Protein AF-A0A2H0RJR7-F1 (afdb_monomer_lite)

Organism: NCBI:txid1975042

Foldseek 3Di:
DAPVVLLVVLLVLLVVLVVLCVVCVQQRLQCQPVVQEEEEEEAPPDDVVLVVLLVVLLQVLQVVLCVLQVGDHHDYHYPYHPPVLVVLQVVQADPVQAGEVVSNLVSVLPDLLCGVVSVHHRHAYEYEYQHHHVVPPPDQKDEDLSNNYIYGHNHDCNSVDSQSSSLNSLLRSLCNLRQVAALPVCCDHHPFHRDCCASSHSNSNHNHHGPSSSSSSSSSSNSNVVVVVVVVVVD

Sequence (235 aa):
MDKKSWLEAARWNAEMFYLGSEKNPRMSPANWWINGEIRVFWTRNVPEKTVDVVVSACEERAREFGRLCGFPAFRFRRFGSHPSALEQVAACMTIRGEVDEQKFFPLVGAESWRRPEAGGYRHGDIYITEYPIKGGHTSWGVTSVNEGIMLLGLYGDRPQSPYFLDCVAMHEMGHMLGIPLHCDQYRDVAGYRYDPHCGMHWACPGTEVCPKCLDFVSEWWRTWLDMRKGSRERT

Secondary structure (DSSP, 8-state):
-BHHHHHHHHHHHHHHHHHHHHH-TTT-STTTTTTTEEEEEE-TTS-HHHHHHHHHHHHHHHHHHHHHH-PPPPEEEEEES-HHHHHHHHHTB-TTS-B-HHHHHHHHHT-GGG-GGGT----EEEEEESSPBTT-SS-SEEEETTTTEEEEE--TTGGG-HHHHHHHHHHHHHHHTT--S-GGGGTT-BTS---TT-TTSTT---SPPPHHHHHHHHHHHHHHHHHHHHHHTT-

pLDDT: mean 88.63, std 11.09, range [40.5, 98.19]

Radius of gyration: 17.5 Å; chains: 1; bounding box: 54×32×48 Å

Structure (mmCIF, N/CA/C/O backbone):
data_AF-A0A2H0RJR7-F1
#
_entry.id   AF-A0A2H0RJR7-F1
#
loop_
_atom_site.group_PDB
_atom_site.id
_atom_site.type_symbol
_atom_site.label_atom_id
_atom_site.label_alt_id
_atom_site.label_comp_id
_atom_site.label_asym_id
_atom_site.label_entity_id
_atom_site.label_seq_id
_atom_site.pdbx_PDB_ins_code
_atom_site.Cartn_x
_atom_site.Cartn_y
_atom_site.Cartn_z
_atom_site.occupancy
_atom_site.B_iso_or_equiv
_atom_site.auth_seq_id
_atom_site.auth_comp_id
_atom_site.auth_asym_id
_atom_site.auth_atom_id
_atom_site.pdbx_PDB_model_num
ATOM 1 N N . MET A 1 1 ? 6.720 8.578 -24.219 1.00 88.25 1 MET A N 1
ATOM 2 C CA . MET A 1 1 ? 7.870 8.087 -23.422 1.00 88.25 1 MET A CA 1
ATOM 3 C C . MET A 1 1 ? 8.246 6.718 -23.963 1.00 88.25 1 MET A C 1
ATOM 5 O O . MET A 1 1 ? 7.332 5.993 -24.330 1.00 88.25 1 MET A O 1
ATOM 9 N N . ASP A 1 2 ? 9.525 6.363 -24.068 1.00 94.25 2 ASP A N 1
ATOM 10 C CA . ASP A 1 2 ? 9.917 5.009 -24.486 1.00 94.25 2 ASP A CA 1
ATOM 11 C C . ASP A 1 2 ? 10.132 4.062 -23.287 1.00 94.25 2 ASP A C 1
ATOM 13 O O . ASP A 1 2 ? 10.169 4.496 -22.131 1.00 94.25 2 ASP A O 1
ATOM 17 N N . LYS A 1 3 ? 10.247 2.752 -23.553 1.00 94.50 3 LYS A N 1
ATOM 18 C CA . LYS A 1 3 ? 10.495 1.732 -22.520 1.00 94.50 3 LYS A CA 1
ATOM 19 C C . LYS A 1 3 ? 11.780 1.993 -21.725 1.00 94.50 3 LYS A C 1
ATOM 21 O O . LYS A 1 3 ? 11.805 1.703 -20.532 1.00 94.50 3 LYS A O 1
ATOM 26 N N . LYS A 1 4 ? 12.834 2.532 -22.345 1.00 95.88 4 LYS A N 1
ATOM 27 C CA . LYS A 1 4 ? 14.106 2.798 -21.661 1.00 95.88 4 LYS A CA 1
ATOM 28 C C . LYS A 1 4 ? 13.927 3.908 -20.626 1.00 95.88 4 LYS A C 1
ATOM 30 O O . LYS A 1 4 ? 14.240 3.678 -19.463 1.00 95.88 4 LYS A O 1
ATOM 35 N N . SER A 1 5 ? 13.342 5.040 -21.012 1.00 94.69 5 SER A N 1
ATOM 36 C CA . SER A 1 5 ? 13.041 6.151 -20.103 1.00 94.69 5 SER A CA 1
ATOM 37 C C . SER A 1 5 ? 12.078 5.747 -18.985 1.00 94.69 5 SER A C 1
ATOM 39 O O . SER A 1 5 ? 12.222 6.211 -17.858 1.00 94.69 5 SER A O 1
ATOM 41 N N . TRP A 1 6 ? 11.116 4.859 -19.262 1.00 94.69 6 TRP A N 1
ATOM 42 C CA . TRP A 1 6 ? 10.216 4.320 -18.234 1.00 94.69 6 TRP A CA 1
ATOM 43 C C . TRP A 1 6 ? 10.973 3.538 -17.153 1.00 94.69 6 TRP A C 1
ATOM 45 O O . TRP A 1 6 ? 10.747 3.739 -15.962 1.00 94.69 6 TRP A O 1
ATOM 55 N N . LEU A 1 7 ? 11.908 2.677 -17.562 1.00 95.69 7 LEU A N 1
ATOM 56 C CA . LEU A 1 7 ? 12.743 1.919 -16.630 1.00 95.69 7 LEU A CA 1
ATOM 57 C C . LEU A 1 7 ? 13.774 2.807 -15.924 1.00 95.69 7 LEU A C 1
ATOM 59 O O . LEU A 1 7 ? 14.033 2.609 -14.745 1.00 95.69 7 LEU A O 1
ATOM 63 N N . GLU A 1 8 ? 14.339 3.809 -16.599 1.00 95.44 8 GLU A N 1
ATOM 64 C CA . GLU A 1 8 ? 15.209 4.812 -15.965 1.00 95.44 8 GLU A CA 1
ATOM 65 C C . GLU A 1 8 ? 14.469 5.605 -14.882 1.00 95.44 8 GLU A C 1
ATOM 67 O O . GLU A 1 8 ? 15.029 5.834 -13.813 1.00 95.44 8 GLU A O 1
ATOM 72 N N . ALA A 1 9 ? 13.196 5.950 -15.099 1.00 93.06 9 ALA A N 1
ATOM 73 C CA . ALA A 1 9 ? 12.368 6.576 -14.072 1.00 93.06 9 ALA A CA 1
ATOM 74 C C . ALA A 1 9 ? 12.159 5.655 -12.856 1.00 93.06 9 ALA A C 1
ATOM 76 O O . ALA A 1 9 ? 12.203 6.132 -11.721 1.00 93.06 9 ALA A O 1
ATOM 77 N N . ALA A 1 10 ? 11.987 4.344 -13.072 1.00 93.62 10 ALA A N 1
ATOM 78 C CA . ALA A 1 10 ? 11.903 3.362 -11.988 1.00 93.62 10 ALA A CA 1
ATOM 79 C C . ALA A 1 10 ? 13.202 3.300 -11.167 1.00 93.62 10 ALA A C 1
ATOM 81 O O . ALA A 1 10 ? 13.149 3.367 -9.937 1.00 93.62 10 ALA A O 1
ATOM 82 N N . ARG A 1 11 ? 14.364 3.245 -11.838 1.00 94.38 11 ARG A N 1
ATOM 83 C CA . ARG A 1 11 ? 15.685 3.264 -11.183 1.00 94.38 11 ARG A CA 1
ATOM 84 C C . ARG A 1 11 ? 15.897 4.542 -10.386 1.00 94.38 11 ARG A C 1
ATOM 86 O O . ARG A 1 11 ? 16.202 4.476 -9.201 1.00 94.38 11 ARG A O 1
ATOM 93 N N . TRP A 1 12 ? 15.666 5.696 -11.012 1.00 91.38 12 TRP A N 1
ATOM 94 C CA . TRP A 1 12 ? 15.816 6.995 -10.362 1.00 91.38 12 TRP A CA 1
ATOM 95 C C . TRP A 1 12 ? 14.914 7.109 -9.131 1.00 91.38 12 TRP A C 1
ATOM 97 O O . TRP A 1 12 ? 15.343 7.589 -8.083 1.00 91.38 12 TRP A O 1
ATOM 107 N N . ASN A 1 13 ? 13.673 6.620 -9.220 1.00 88.56 13 ASN A N 1
ATOM 108 C CA . ASN A 1 13 ? 12.778 6.587 -8.073 1.00 88.56 13 ASN A CA 1
ATOM 109 C C . ASN A 1 13 ? 13.355 5.713 -6.945 1.00 88.56 13 ASN A C 1
ATOM 111 O O . ASN A 1 13 ? 13.459 6.188 -5.818 1.00 88.56 13 ASN A O 1
ATOM 115 N N . ALA A 1 14 ? 13.820 4.496 -7.238 1.00 88.00 14 ALA A N 1
ATOM 116 C CA . ALA A 1 14 ? 14.457 3.630 -6.243 1.00 88.00 14 ALA A CA 1
ATOM 117 C C . ALA A 1 14 ? 15.705 4.269 -5.604 1.00 88.00 14 ALA A C 1
ATOM 119 O O . ALA A 1 14 ? 15.880 4.201 -4.386 1.00 88.00 14 ALA A O 1
ATOM 120 N N . GLU A 1 15 ? 16.549 4.929 -6.400 1.00 87.88 15 GLU A N 1
ATOM 121 C CA . GLU A 1 15 ? 17.736 5.662 -5.942 1.00 87.88 15 GLU A CA 1
ATOM 122 C C . GLU A 1 15 ? 17.378 6.810 -5.002 1.00 87.88 15 GLU A C 1
ATOM 124 O O . GLU A 1 15 ? 17.999 6.957 -3.951 1.00 87.88 15 GLU A O 1
ATOM 129 N N . MET A 1 16 ? 16.359 7.611 -5.327 1.00 82.88 16 MET A N 1
ATOM 130 C CA . MET A 1 16 ? 15.920 8.701 -4.452 1.00 82.88 16 MET A CA 1
ATOM 131 C C . MET A 1 16 ? 15.385 8.174 -3.119 1.00 82.88 16 MET A C 1
ATOM 133 O O . MET A 1 16 ? 15.697 8.740 -2.069 1.00 82.88 16 MET A O 1
ATOM 137 N N . PHE A 1 17 ? 14.651 7.058 -3.143 1.00 78.94 17 PHE A N 1
ATOM 138 C CA . PHE A 1 17 ? 14.208 6.370 -1.928 1.00 78.94 17 PHE A CA 1
ATOM 139 C C . PHE A 1 17 ? 15.396 5.862 -1.098 1.00 78.94 17 PHE A C 1
ATOM 141 O O . PHE A 1 17 ? 15.446 6.079 0.113 1.00 78.94 17 PHE A O 1
ATOM 148 N N . TYR A 1 18 ? 16.387 5.238 -1.738 1.00 77.19 18 TYR A N 1
ATOM 149 C CA . TYR A 1 18 ? 17.577 4.717 -1.065 1.00 77.19 18 TYR A CA 1
ATOM 150 C C . TYR A 1 18 ? 18.480 5.828 -0.506 1.00 77.19 18 TYR A C 1
ATOM 152 O O . TYR A 1 18 ? 18.888 5.768 0.651 1.00 77.19 18 TYR A O 1
ATOM 160 N N . LEU A 1 19 ? 18.756 6.889 -1.262 1.00 73.12 19 LEU A N 1
ATOM 161 C CA . LEU A 1 19 ? 19.587 8.007 -0.800 1.00 73.12 19 LEU A CA 1
ATOM 162 C C . LEU A 1 19 ? 18.898 8.830 0.292 1.00 73.12 19 LEU A C 1
ATOM 164 O O . LEU A 1 19 ? 19.558 9.283 1.232 1.00 73.12 19 LEU A O 1
ATOM 168 N N . GLY A 1 20 ? 17.573 8.994 0.198 1.00 66.62 20 GLY A N 1
ATOM 169 C CA . GLY A 1 20 ? 16.764 9.503 1.303 1.00 66.62 20 GLY A CA 1
ATOM 170 C C . GLY A 1 20 ? 16.940 8.648 2.559 1.00 66.62 20 GLY A C 1
ATOM 171 O O . GLY A 1 20 ? 16.985 9.186 3.666 1.00 66.62 20 GLY A O 1
ATOM 172 N N . SER A 1 21 ? 17.142 7.336 2.377 1.00 62.94 21 SER A N 1
ATOM 173 C CA . SER A 1 21 ? 17.359 6.410 3.480 1.00 62.94 21 SER A CA 1
ATOM 174 C C . SER A 1 21 ? 18.713 6.492 4.170 1.00 62.94 21 SER A C 1
ATOM 176 O O . SER A 1 21 ? 18.776 6.403 5.397 1.00 62.94 21 SER A O 1
ATOM 178 N N . GLU A 1 22 ? 19.783 6.721 3.410 1.00 60.94 22 GLU A N 1
ATOM 179 C CA . GLU A 1 22 ? 21.140 6.809 3.956 1.00 60.94 22 GLU A CA 1
ATOM 180 C C . GLU A 1 22 ? 21.416 8.151 4.639 1.00 60.94 22 GLU A C 1
ATOM 182 O O . GLU A 1 22 ? 22.046 8.191 5.695 1.00 60.94 22 GLU A O 1
ATOM 187 N N . LYS A 1 23 ? 20.929 9.264 4.071 1.00 56.91 23 LYS A N 1
ATOM 188 C CA . LYS A 1 23 ? 21.200 10.609 4.611 1.00 56.91 23 LYS A CA 1
ATOM 189 C C . LYS A 1 23 ? 20.502 10.874 5.942 1.00 56.91 23 LYS A C 1
ATOM 191 O O . LYS A 1 23 ? 20.938 11.741 6.698 1.00 56.91 23 LYS A O 1
ATOM 196 N N . ASN A 1 24 ? 19.426 10.148 6.238 1.00 51.81 24 ASN A N 1
ATOM 197 C CA . ASN A 1 24 ? 18.768 10.213 7.532 1.00 51.81 24 ASN A CA 1
ATOM 198 C C . ASN A 1 24 ? 18.128 8.864 7.893 1.00 51.81 24 ASN A C 1
ATOM 200 O O . ASN A 1 24 ? 16.924 8.697 7.719 1.00 51.81 24 ASN A O 1
ATOM 204 N N . PRO A 1 25 ? 18.881 7.914 8.472 1.00 51.34 25 PRO A N 1
ATOM 205 C CA . PRO A 1 25 ? 18.343 6.607 8.855 1.00 51.34 25 PRO A CA 1
ATOM 206 C C . PRO A 1 25 ? 17.177 6.703 9.855 1.00 51.34 25 PRO A C 1
ATOM 208 O O . PRO A 1 25 ? 16.351 5.796 9.931 1.00 51.34 25 PRO A O 1
ATOM 211 N N . ARG A 1 26 ? 17.099 7.816 10.608 1.00 43.00 26 ARG A N 1
ATOM 212 C CA . ARG A 1 26 ? 16.059 8.104 11.609 1.00 43.00 26 ARG A CA 1
ATOM 213 C C . ARG A 1 26 ? 14.753 8.607 10.982 1.00 43.00 26 ARG A C 1
ATOM 215 O O . ARG A 1 26 ? 13.676 8.271 11.472 1.00 43.00 26 ARG A O 1
ATOM 222 N N . MET A 1 27 ? 14.830 9.357 9.880 1.00 40.50 27 MET A N 1
ATOM 223 C CA . MET A 1 27 ? 13.671 9.892 9.141 1.00 40.50 27 MET A CA 1
ATOM 224 C C . MET A 1 27 ? 13.446 9.238 7.778 1.00 40.50 27 MET A C 1
ATOM 226 O O . MET A 1 27 ? 12.560 9.663 7.048 1.00 40.50 27 MET A O 1
ATOM 230 N N . SER A 1 28 ? 14.236 8.226 7.428 1.00 48.62 28 SER A N 1
ATOM 231 C CA . SER A 1 2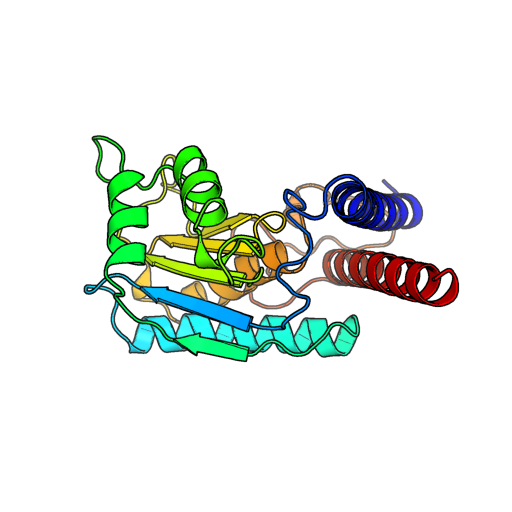8 ? 14.078 7.494 6.185 1.00 48.62 28 SER A CA 1
ATOM 232 C C . SER A 1 28 ? 12.716 6.813 6.154 1.00 48.62 28 SER A C 1
ATOM 234 O O . SER A 1 28 ? 12.485 5.902 6.960 1.00 48.62 28 SER A O 1
ATOM 236 N N . PRO A 1 29 ? 11.852 7.169 5.202 1.00 51.34 29 PRO A N 1
ATOM 237 C CA . PRO A 1 29 ? 10.608 6.449 5.018 1.00 51.34 29 PRO A CA 1
ATOM 238 C C . PRO A 1 29 ? 10.887 4.998 4.536 1.00 51.34 29 PRO A C 1
ATOM 240 O O . PRO A 1 29 ? 10.297 4.016 4.982 1.00 51.34 29 PRO A O 1
ATOM 243 N N . ALA A 1 30 ? 11.936 4.804 3.740 1.00 59.25 30 ALA A N 1
ATOM 244 C CA . ALA A 1 30 ? 12.153 3.626 2.903 1.00 59.25 30 ALA A CA 1
ATOM 245 C C . ALA A 1 30 ? 12.763 2.374 3.585 1.00 59.25 30 ALA A C 1
ATOM 247 O O . ALA A 1 30 ? 13.540 1.669 2.957 1.00 59.25 30 ALA A O 1
ATOM 248 N N . ASN A 1 31 ? 12.488 2.077 4.860 1.00 74.62 31 ASN A N 1
ATOM 249 C CA . ASN A 1 31 ? 13.071 0.890 5.529 1.00 74.62 31 ASN A CA 1
ATOM 250 C C . ASN A 1 31 ? 12.060 -0.005 6.253 1.00 74.62 31 ASN A C 1
ATOM 252 O O . ASN A 1 31 ? 12.447 -0.969 6.919 1.00 74.62 31 ASN A O 1
ATOM 256 N N . TRP A 1 32 ? 10.766 0.277 6.122 1.00 85.00 32 TRP A N 1
ATOM 257 C CA . TRP A 1 32 ? 9.720 -0.496 6.788 1.00 85.00 32 TRP A CA 1
ATOM 258 C C . TRP A 1 32 ? 9.680 -1.969 6.359 1.00 85.00 32 TRP A C 1
ATOM 260 O O . TRP A 1 32 ? 9.312 -2.837 7.149 1.00 85.00 32 TRP A O 1
ATOM 270 N N . TRP A 1 33 ? 10.148 -2.282 5.151 1.00 83.81 33 TRP A N 1
ATOM 271 C CA . TRP A 1 33 ? 10.200 -3.649 4.640 1.00 83.81 33 TRP A CA 1
ATOM 272 C C . TRP A 1 33 ? 11.369 -4.492 5.157 1.00 83.81 33 TRP A C 1
ATOM 274 O O . TRP A 1 33 ? 11.357 -5.707 4.980 1.00 83.81 33 TRP A O 1
ATOM 284 N N . ILE A 1 34 ? 12.382 -3.901 5.808 1.00 81.50 34 ILE A N 1
ATOM 285 C CA . ILE A 1 34 ? 13.597 -4.630 6.223 1.00 81.50 34 ILE A CA 1
ATOM 286 C C . ILE A 1 34 ? 13.278 -5.795 7.163 1.00 81.50 34 ILE A C 1
ATOM 288 O O . ILE A 1 34 ? 13.873 -6.864 7.034 1.00 81.50 34 ILE A O 1
ATOM 292 N N . ASN A 1 35 ? 12.349 -5.587 8.094 1.00 83.50 35 ASN A N 1
ATOM 293 C CA . ASN A 1 35 ? 11.964 -6.593 9.085 1.00 83.50 3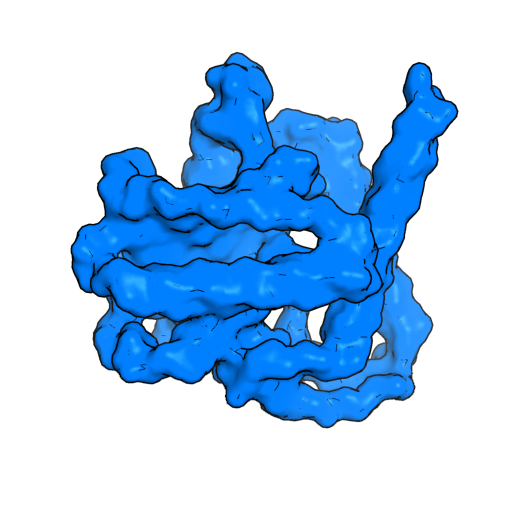5 ASN A CA 1
ATOM 294 C C . ASN A 1 35 ? 10.839 -7.514 8.590 1.00 83.50 35 ASN A C 1
ATOM 296 O O . ASN A 1 35 ? 10.469 -8.468 9.284 1.00 83.50 35 ASN A O 1
ATOM 300 N N . GLY A 1 36 ? 10.290 -7.215 7.406 1.00 88.69 36 GLY A N 1
ATOM 301 C CA . GLY A 1 36 ? 9.206 -7.964 6.789 1.00 88.69 36 GLY A CA 1
ATOM 302 C C . GLY A 1 36 ? 7.961 -8.069 7.669 1.00 88.69 36 GLY A C 1
ATOM 303 O O . GLY A 1 36 ? 7.258 -9.060 7.562 1.00 88.69 36 GLY A O 1
ATOM 304 N N . GLU A 1 37 ? 7.698 -7.133 8.584 1.00 94.62 37 GLU A N 1
ATOM 305 C CA . GLU A 1 37 ? 6.454 -7.118 9.369 1.00 94.62 37 GLU A CA 1
ATOM 306 C C . GLU A 1 37 ? 5.469 -6.139 8.729 1.00 94.62 37 GLU A C 1
ATOM 308 O O . GLU A 1 37 ? 5.837 -4.998 8.446 1.00 94.62 37 GLU A O 1
ATOM 313 N N . ILE A 1 38 ? 4.230 -6.590 8.523 1.00 96.19 38 ILE A N 1
ATOM 314 C CA . ILE A 1 38 ? 3.090 -5.742 8.173 1.00 96.19 38 ILE A CA 1
ATOM 315 C C . ILE A 1 38 ? 2.014 -5.946 9.234 1.00 96.19 38 ILE A C 1
ATOM 317 O O . ILE A 1 38 ? 1.579 -7.072 9.475 1.00 96.19 38 ILE A O 1
ATOM 321 N N . ARG A 1 39 ? 1.582 -4.877 9.893 1.00 96.81 39 ARG A N 1
ATOM 322 C CA . ARG A 1 39 ? 0.540 -4.929 10.921 1.00 96.81 39 ARG A CA 1
ATOM 323 C C . ARG A 1 39 ? -0.793 -4.553 10.308 1.00 96.81 39 ARG A C 1
ATOM 325 O O . ARG A 1 39 ? -0.861 -3.687 9.445 1.00 96.81 39 ARG A O 1
ATOM 332 N N . VAL A 1 40 ? -1.852 -5.210 10.752 1.00 98.12 40 VAL A N 1
ATOM 333 C CA . VAL A 1 40 ? -3.202 -4.996 10.237 1.00 98.12 40 VAL A CA 1
ATOM 334 C C . VAL A 1 40 ? -4.109 -4.581 11.382 1.00 98.12 40 VAL A C 1
ATOM 336 O O . VAL A 1 40 ? -4.337 -5.355 12.318 1.00 98.12 40 VAL A O 1
ATOM 339 N N . PHE A 1 41 ? -4.637 -3.370 11.277 1.00 97.75 41 PHE A N 1
ATOM 340 C CA . PHE A 1 41 ? -5.575 -2.762 12.208 1.00 97.75 41 PHE A CA 1
ATOM 341 C C . PHE A 1 41 ? -6.917 -2.557 11.519 1.00 97.75 41 PHE A C 1
ATOM 343 O O . PHE A 1 41 ? -6.973 -2.232 10.332 1.00 97.75 41 PHE A O 1
ATOM 350 N N . TRP A 1 42 ? -8.008 -2.709 12.265 1.00 96.75 42 TRP A N 1
ATOM 351 C CA . TRP A 1 42 ? -9.328 -2.363 11.752 1.00 96.75 42 TRP A CA 1
ATOM 352 C C . TRP A 1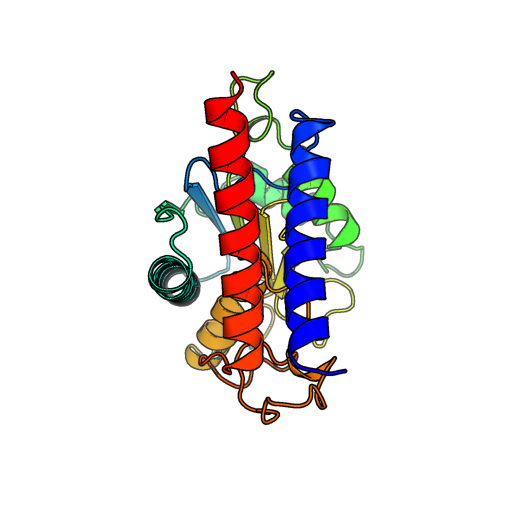 42 ? -10.244 -1.810 12.832 1.00 96.75 42 TRP A C 1
ATOM 354 O O . TRP A 1 42 ? -10.123 -2.135 14.014 1.00 96.75 42 TRP A O 1
ATOM 364 N N . THR A 1 43 ? -11.169 -0.950 12.430 1.00 95.12 43 THR A N 1
ATOM 365 C CA . THR A 1 43 ? -12.180 -0.414 13.337 1.00 95.12 43 THR A CA 1
ATOM 366 C C . THR A 1 43 ? -13.214 -1.476 13.704 1.00 95.12 43 THR A C 1
ATOM 368 O O . THR A 1 43 ? -13.454 -2.433 12.971 1.00 95.12 43 THR A O 1
ATOM 371 N N . ARG A 1 44 ? -13.845 -1.326 14.875 1.00 91.25 44 ARG A N 1
ATOM 372 C CA . ARG A 1 44 ? -14.709 -2.367 15.469 1.00 91.25 44 ARG A CA 1
ATOM 373 C C . ARG A 1 44 ? -15.893 -2.779 14.593 1.00 91.25 44 ARG A C 1
ATOM 375 O O . ARG A 1 44 ? -16.384 -3.892 14.738 1.00 91.25 44 ARG A O 1
ATOM 382 N N . ASN A 1 45 ? -16.355 -1.885 13.723 1.00 91.81 45 ASN A N 1
ATOM 383 C CA . ASN A 1 45 ? -17.519 -2.119 12.875 1.00 91.81 45 ASN A CA 1
ATOM 384 C C . ASN A 1 45 ? -17.177 -2.841 11.564 1.00 91.81 45 ASN A C 1
ATOM 386 O O . ASN A 1 45 ? -18.089 -3.250 10.849 1.00 91.81 45 ASN A O 1
ATOM 390 N N . VAL A 1 46 ? -15.891 -3.022 11.243 1.00 92.94 46 VAL A N 1
ATOM 391 C CA . VAL A 1 46 ? -15.464 -3.797 10.073 1.00 92.94 46 VAL A CA 1
ATOM 392 C C . VAL A 1 46 ? -15.540 -5.292 10.412 1.00 92.94 46 VAL A C 1
ATOM 394 O O . VAL A 1 46 ? -14.838 -5.744 11.321 1.00 92.94 46 VAL A O 1
ATOM 397 N N . PRO A 1 47 ? -16.360 -6.091 9.700 1.00 92.56 47 PRO A N 1
ATOM 398 C CA . PRO A 1 47 ? -16.466 -7.524 9.954 1.00 92.56 47 PRO A CA 1
ATOM 399 C C . PRO A 1 47 ? -15.146 -8.252 9.689 1.00 92.56 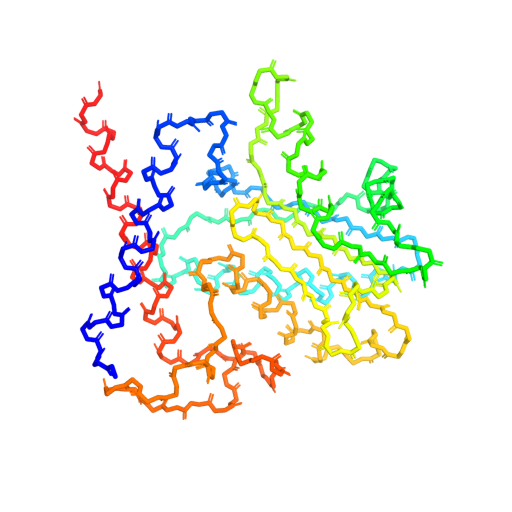47 PRO A C 1
ATOM 401 O O . PRO A 1 47 ? -14.478 -7.990 8.691 1.00 92.56 47 PRO A O 1
ATOM 404 N N . GLU A 1 48 ? -14.813 -9.247 10.510 1.00 93.19 48 GLU A N 1
ATOM 405 C CA . GLU A 1 48 ? -13.564 -10.012 10.361 1.00 93.19 48 GLU A CA 1
ATOM 406 C C . GLU A 1 48 ? -13.444 -10.695 8.989 1.00 93.19 48 GLU A C 1
ATOM 408 O O . GLU A 1 48 ? -12.393 -10.626 8.363 1.00 93.19 48 GLU A O 1
ATOM 413 N N . LYS A 1 49 ? -14.554 -11.202 8.433 1.00 94.44 49 LYS A N 1
ATOM 414 C CA . LYS A 1 49 ? -14.597 -11.743 7.060 1.00 94.44 49 LYS A CA 1
ATOM 415 C C . LYS A 1 49 ? -14.138 -10.746 5.986 1.00 94.44 49 LYS A C 1
ATOM 417 O O . LYS A 1 49 ? -13.615 -11.139 4.952 1.00 94.44 49 LYS A O 1
ATOM 422 N N . THR A 1 50 ? -14.377 -9.452 6.196 1.00 94.44 50 THR A N 1
ATOM 423 C CA . THR A 1 50 ? -13.963 -8.389 5.273 1.00 94.44 50 THR A CA 1
ATOM 424 C C . THR A 1 50 ? -12.463 -8.155 5.403 1.00 94.44 50 THR A C 1
ATOM 426 O O . THR A 1 50 ? -11.774 -8.006 4.397 1.00 94.44 50 THR A O 1
ATOM 429 N N . VAL A 1 51 ? -11.949 -8.199 6.635 1.00 95.56 51 VAL A N 1
ATOM 430 C CA . VAL A 1 51 ? -10.510 -8.156 6.919 1.00 95.56 51 VAL A CA 1
ATOM 431 C C . VAL A 1 51 ? -9.801 -9.361 6.297 1.00 95.56 51 VAL A C 1
ATOM 433 O O . VAL A 1 51 ? -8.744 -9.186 5.703 1.00 95.56 51 VAL A O 1
ATOM 436 N N . ASP A 1 52 ? -10.388 -10.559 6.365 1.00 96.81 52 ASP A N 1
ATOM 437 C CA . ASP A 1 52 ? -9.836 -11.770 5.745 1.00 96.81 52 ASP A CA 1
ATOM 438 C C . ASP A 1 52 ? -9.608 -11.606 4.243 1.00 96.81 52 ASP A C 1
ATOM 440 O O . ASP A 1 52 ? -8.529 -11.943 3.755 1.00 96.81 52 ASP A O 1
ATOM 444 N N . VAL A 1 53 ? -10.594 -11.060 3.524 1.00 96.75 53 VAL A N 1
ATOM 445 C CA . VAL A 1 53 ? -10.487 -10.796 2.081 1.00 96.75 53 VAL A CA 1
ATOM 446 C C . VAL A 1 53 ? -9.353 -9.813 1.803 1.00 96.75 53 VAL A C 1
ATOM 448 O O . VAL A 1 53 ? -8.468 -10.116 1.009 1.00 96.75 53 VAL A O 1
ATOM 451 N N . VAL A 1 54 ? -9.329 -8.675 2.505 1.00 97.00 54 VAL A N 1
ATOM 452 C CA . VAL A 1 54 ? -8.295 -7.643 2.323 1.00 97.00 54 VAL A CA 1
ATOM 453 C C . VAL A 1 54 ? -6.896 -8.194 2.601 1.00 97.00 54 VAL A C 1
ATOM 455 O O . VAL A 1 54 ? -5.987 -8.009 1.798 1.00 97.00 54 VAL A O 1
ATOM 458 N N . VAL A 1 55 ? -6.703 -8.879 3.730 1.00 97.88 55 VAL A N 1
ATOM 459 C CA . VAL A 1 55 ? -5.384 -9.399 4.115 1.00 97.88 55 VAL A CA 1
ATOM 460 C C . VAL A 1 55 ? -4.919 -10.474 3.139 1.00 97.88 55 VAL A C 1
ATOM 462 O O . VAL A 1 55 ? -3.756 -10.451 2.745 1.00 97.88 55 VAL A O 1
ATOM 465 N N . SER A 1 56 ? -5.814 -11.366 2.705 1.00 98.19 56 SER A N 1
ATOM 466 C CA . SER A 1 56 ? -5.478 -12.409 1.726 1.00 98.19 56 SER A CA 1
ATOM 467 C C . SER A 1 56 ? -5.031 -11.803 0.392 1.00 98.19 56 SER A C 1
ATOM 469 O O . SER A 1 56 ? -4.007 -12.217 -0.148 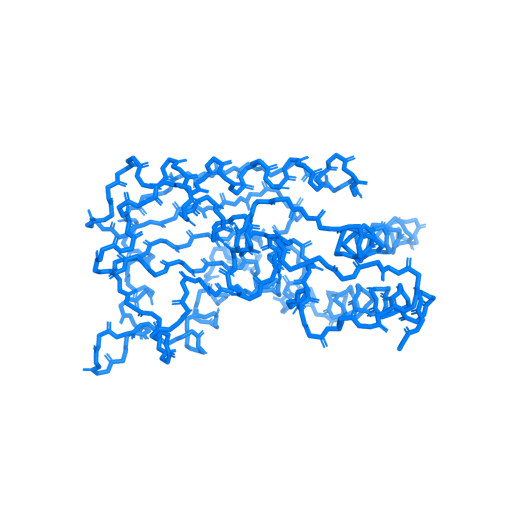1.00 98.19 56 SER A O 1
ATOM 471 N N . ALA A 1 57 ? -5.735 -10.774 -0.086 1.00 97.81 57 ALA A N 1
ATOM 472 C CA . ALA A 1 57 ? -5.396 -10.032 -1.298 1.00 97.81 57 ALA A CA 1
ATOM 473 C C . ALA A 1 57 ? -4.009 -9.370 -1.207 1.00 97.81 57 ALA A C 1
ATOM 475 O O . ALA A 1 57 ? -3.164 -9.505 -2.099 1.00 97.81 57 ALA A O 1
ATOM 476 N N . CYS A 1 58 ? -3.736 -8.680 -0.094 1.00 98.06 58 CYS A N 1
ATOM 477 C CA . CYS A 1 58 ? -2.442 -8.041 0.143 1.00 98.06 58 CYS A CA 1
ATOM 478 C C . CYS A 1 58 ? -1.304 -9.068 0.251 1.00 98.06 58 CYS A C 1
ATOM 480 O O . CYS A 1 58 ? -0.230 -8.855 -0.314 1.00 98.06 58 CYS A O 1
ATOM 482 N N . GLU A 1 59 ? -1.526 -10.185 0.949 1.00 97.69 59 GLU A N 1
ATOM 483 C CA . GLU A 1 59 ? -0.565 -11.288 1.052 1.00 97.69 59 GLU A CA 1
ATOM 484 C C . GLU A 1 59 ? -0.254 -11.911 -0.309 1.00 97.69 59 GLU A C 1
ATOM 486 O O . GLU A 1 59 ? 0.909 -12.205 -0.603 1.00 97.69 59 GLU A O 1
ATOM 491 N N . GLU A 1 60 ? -1.274 -12.107 -1.145 1.00 97.06 60 GLU A N 1
ATOM 492 C CA . GLU A 1 60 ? -1.122 -12.631 -2.497 1.00 97.06 60 GLU A CA 1
ATOM 493 C C . GLU A 1 60 ? -0.271 -11.697 -3.357 1.00 97.06 60 GLU A C 1
ATOM 495 O O . GLU A 1 60 ? 0.749 -12.139 -3.894 1.00 97.06 60 GLU A O 1
ATOM 500 N N . ARG A 1 61 ? -0.602 -10.400 -3.407 1.00 95.81 61 ARG A N 1
ATOM 501 C CA . ARG A 1 61 ? 0.183 -9.396 -4.142 1.00 95.81 61 ARG A CA 1
ATOM 502 C C . ARG A 1 61 ? 1.620 -9.301 -3.630 1.00 95.81 61 ARG A C 1
ATOM 504 O O . ARG A 1 61 ? 2.567 -9.293 -4.417 1.00 95.81 61 ARG A O 1
ATOM 511 N N . ALA A 1 62 ? 1.812 -9.290 -2.313 1.00 95.44 62 ALA A N 1
ATOM 512 C CA . ALA A 1 62 ? 3.140 -9.282 -1.709 1.00 95.44 62 ALA A CA 1
ATOM 513 C C . ALA A 1 62 ? 3.959 -10.526 -2.089 1.00 95.44 62 ALA A C 1
ATOM 515 O O . ALA A 1 62 ? 5.151 -10.423 -2.379 1.00 95.44 62 ALA A O 1
ATOM 516 N N . ARG A 1 63 ? 3.332 -11.706 -2.137 1.00 95.31 63 ARG A N 1
ATOM 517 C CA . ARG A 1 63 ? 3.978 -12.961 -2.543 1.00 95.31 63 ARG A CA 1
ATOM 518 C C . ARG A 1 63 ? 4.269 -13.006 -4.039 1.00 95.31 63 ARG A C 1
ATOM 520 O O . ARG A 1 63 ? 5.321 -13.501 -4.440 1.00 95.31 63 ARG A O 1
ATOM 527 N N . GLU A 1 64 ? 3.341 -12.538 -4.864 1.00 93.31 64 GLU A N 1
ATOM 528 C CA . GLU A 1 64 ? 3.501 -12.406 -6.310 1.00 93.31 64 GLU A CA 1
ATOM 529 C C . GLU A 1 64 ? 4.723 -11.545 -6.626 1.00 93.31 64 GLU A C 1
ATOM 531 O O . GLU A 1 64 ? 5.685 -12.039 -7.219 1.00 93.31 64 GLU A O 1
ATOM 536 N N . PHE A 1 65 ? 4.738 -10.302 -6.144 1.00 92.44 65 PHE A N 1
ATOM 537 C CA . PHE A 1 65 ? 5.859 -9.404 -6.383 1.00 92.44 65 PHE A CA 1
ATOM 538 C C . PHE A 1 65 ? 7.132 -9.895 -5.693 1.00 92.44 65 PHE A C 1
ATOM 540 O O . PHE A 1 65 ? 8.204 -9.782 -6.270 1.00 92.44 65 PHE A O 1
ATOM 547 N N . GLY A 1 66 ? 7.049 -10.516 -4.514 1.00 91.50 66 GLY A N 1
ATOM 548 C CA . GLY A 1 66 ? 8.220 -11.075 -3.835 1.00 91.50 66 GLY A CA 1
ATOM 549 C C . GLY A 1 66 ? 8.921 -12.148 -4.671 1.00 91.50 66 GLY A C 1
ATOM 550 O O . GLY A 1 66 ? 10.146 -12.137 -4.787 1.00 91.50 66 GLY A O 1
ATOM 551 N N . ARG A 1 67 ? 8.152 -13.030 -5.329 1.00 90.88 67 ARG A N 1
ATOM 552 C CA . ARG A 1 67 ? 8.692 -14.045 -6.252 1.00 90.88 67 ARG A CA 1
ATOM 553 C C . ARG A 1 67 ? 9.327 -13.433 -7.501 1.00 90.88 67 ARG A C 1
ATOM 555 O O . ARG A 1 67 ? 10.338 -13.947 -7.965 1.00 90.88 67 ARG A O 1
ATOM 562 N N . LEU A 1 68 ? 8.733 -12.374 -8.045 1.00 86.94 68 LEU A N 1
ATOM 563 C CA . LEU A 1 68 ? 9.177 -11.751 -9.298 1.00 86.94 68 LEU A CA 1
ATOM 564 C C . LEU A 1 68 ? 10.355 -10.787 -9.095 1.00 86.94 68 LEU A C 1
ATOM 566 O O . LEU A 1 68 ? 11.274 -10.742 -9.910 1.00 86.94 68 LEU A O 1
ATOM 570 N N . CYS A 1 69 ? 10.343 -10.047 -7.991 1.00 86.88 69 CYS A N 1
ATOM 571 C CA . CYS A 1 69 ? 11.265 -8.953 -7.701 1.00 86.88 69 CYS A CA 1
ATOM 572 C C . CYS A 1 69 ? 12.384 -9.344 -6.719 1.00 86.88 69 CYS A C 1
ATOM 574 O O . CYS A 1 69 ? 13.380 -8.631 -6.619 1.00 86.88 69 CYS A O 1
ATOM 576 N N . GLY A 1 70 ? 12.243 -10.456 -5.986 1.00 83.50 70 GLY A N 1
ATOM 577 C CA . GLY A 1 70 ? 13.275 -10.980 -5.082 1.00 83.50 70 GLY A CA 1
ATOM 578 C C . GLY A 1 70 ? 13.398 -10.262 -3.731 1.00 83.50 70 GLY A C 1
ATOM 579 O O . GLY A 1 70 ? 14.451 -10.334 -3.095 1.00 83.50 70 GLY A O 1
ATOM 580 N N . PHE A 1 71 ? 12.358 -9.555 -3.285 1.00 83.69 71 PHE A N 1
ATOM 581 C CA . PHE A 1 71 ? 12.329 -8.886 -1.978 1.00 83.69 71 PHE A CA 1
ATOM 582 C C . PHE A 1 71 ? 11.902 -9.854 -0.846 1.00 83.69 71 PHE A C 1
ATOM 584 O O . PHE A 1 71 ? 11.391 -10.941 -1.130 1.00 83.69 71 PHE A O 1
ATOM 591 N N . PRO A 1 72 ? 12.129 -9.522 0.447 1.00 78.75 72 PRO A N 1
ATOM 592 C CA . PRO A 1 72 ? 11.883 -10.460 1.542 1.00 78.75 72 PRO A CA 1
ATOM 593 C C . PRO A 1 72 ? 10.395 -10.762 1.740 1.00 78.75 72 PRO A C 1
ATOM 595 O O . PRO A 1 72 ? 9.535 -9.910 1.544 1.00 78.75 72 PRO A O 1
ATOM 598 N N . ALA A 1 73 ? 10.091 -11.973 2.204 1.00 89.12 73 ALA A N 1
ATOM 599 C CA . ALA A 1 73 ? 8.726 -12.328 2.568 1.00 89.12 73 ALA A CA 1
ATOM 600 C C . ALA A 1 73 ? 8.204 -11.429 3.702 1.00 89.12 73 ALA A C 1
ATOM 602 O O . ALA A 1 73 ? 8.899 -11.185 4.692 1.00 89.12 73 ALA A O 1
ATOM 603 N N . PHE A 1 74 ? 6.955 -10.989 3.565 1.00 94.19 74 PHE A N 1
ATOM 604 C CA . PHE A 1 74 ? 6.251 -10.238 4.593 1.00 94.19 74 PHE A CA 1
ATOM 605 C C . PHE A 1 74 ? 5.432 -11.168 5.490 1.00 94.19 74 PHE A C 1
ATOM 607 O O . PHE A 1 74 ? 4.848 -12.152 5.039 1.00 94.19 74 PHE A O 1
ATOM 614 N N . ARG A 1 75 ? 5.381 -10.836 6.776 1.00 95.94 75 ARG A N 1
ATOM 615 C CA . ARG A 1 75 ? 4.565 -11.464 7.809 1.00 95.94 75 ARG A CA 1
ATOM 616 C C . ARG A 1 75 ? 3.472 -10.486 8.192 1.00 95.94 75 ARG A C 1
ATOM 618 O O . ARG A 1 75 ? 3.757 -9.452 8.798 1.00 95.94 75 ARG A O 1
ATOM 625 N N . PHE A 1 76 ? 2.241 -10.834 7.854 1.00 97.31 76 PHE A N 1
ATOM 626 C CA . PHE A 1 76 ? 1.070 -10.049 8.202 1.00 97.31 76 PHE A CA 1
ATOM 627 C C . PHE A 1 76 ? 0.616 -10.431 9.610 1.00 97.31 76 PHE A C 1
ATOM 629 O O . PHE A 1 76 ? 0.428 -11.605 9.930 1.00 97.31 76 PHE A O 1
ATOM 636 N N . ARG A 1 77 ? 0.484 -9.439 10.487 1.00 96.81 77 ARG A N 1
ATOM 637 C CA . ARG A 1 77 ? 0.087 -9.627 11.883 1.00 96.81 77 ARG A CA 1
ATOM 638 C C . ARG A 1 77 ? -1.173 -8.835 12.158 1.00 96.81 77 ARG A C 1
ATOM 640 O O . ARG A 1 77 ? -1.190 -7.618 12.023 1.00 96.81 77 ARG A O 1
ATOM 647 N N . ARG A 1 78 ? -2.228 -9.531 12.564 1.00 96.75 78 ARG A N 1
ATOM 648 C CA . ARG A 1 78 ? -3.520 -8.924 12.881 1.00 96.75 78 ARG A CA 1
ATOM 649 C C . ARG A 1 78 ? -3.511 -8.405 14.314 1.00 96.75 78 ARG A C 1
ATOM 651 O O . ARG A 1 78 ? -3.347 -9.184 15.247 1.00 96.75 78 ARG A O 1
ATOM 658 N N . PHE A 1 79 ? -3.687 -7.098 14.469 1.00 95.31 79 PHE A N 1
ATOM 659 C CA . PHE A 1 79 ? -3.781 -6.419 15.764 1.00 95.31 79 PHE A CA 1
ATOM 660 C C . PHE A 1 79 ? -5.218 -6.024 16.120 1.00 95.31 79 PHE A C 1
ATOM 662 O O . PHE A 1 79 ? -5.493 -5.684 17.270 1.00 95.31 79 PHE A O 1
ATOM 669 N N . GLY A 1 80 ? -6.145 -6.088 15.163 1.00 94.50 80 GLY A N 1
ATOM 670 C CA . GLY A 1 80 ? -7.549 -5.795 15.419 1.00 94.50 80 GLY A CA 1
ATOM 671 C C . GLY A 1 80 ? -7.815 -4.325 15.682 1.00 94.50 80 GLY A C 1
ATOM 672 O O . GLY A 1 80 ? -7.131 -3.434 15.174 1.00 94.50 80 GLY A O 1
ATOM 673 N N . SER A 1 81 ? -8.819 -4.080 16.517 1.00 93.31 81 SER A N 1
ATOM 674 C CA . SER A 1 81 ? -9.224 -2.747 16.946 1.00 93.31 81 SER A CA 1
ATOM 675 C C . SER A 1 81 ? -8.363 -2.245 18.109 1.00 93.31 81 SER A C 1
ATOM 677 O O . SER A 1 81 ? -8.877 -1.942 19.191 1.00 93.31 81 SER A O 1
ATOM 679 N N . HIS A 1 82 ? -7.043 -2.226 17.911 1.00 93.81 82 HIS A N 1
ATOM 680 C CA . HIS A 1 82 ? -6.093 -1.775 18.924 1.00 93.81 82 HIS A CA 1
ATOM 681 C C . HIS A 1 82 ? -6.357 -0.297 19.282 1.00 93.81 82 HIS A C 1
ATOM 683 O O . HIS A 1 82 ? -6.459 0.520 18.364 1.00 93.81 82 HIS A O 1
ATOM 689 N N . PRO A 1 83 ? -6.453 0.086 20.573 1.00 91.75 83 PRO A N 1
ATOM 690 C CA . PRO A 1 83 ? -6.858 1.438 20.969 1.00 91.75 83 PRO A CA 1
ATOM 691 C C . PRO A 1 83 ? -6.034 2.562 20.331 1.00 91.75 83 PRO A C 1
ATOM 693 O O . PRO A 1 83 ? -6.618 3.500 19.799 1.00 91.75 83 PRO A O 1
ATOM 696 N N . SER A 1 84 ? -4.703 2.428 20.285 1.00 88.00 84 SER A N 1
ATOM 697 C CA . SER A 1 84 ? -3.830 3.443 19.670 1.00 88.00 84 SER A CA 1
ATOM 698 C C . SER A 1 84 ? -4.126 3.662 18.183 1.00 88.00 84 SER A C 1
ATOM 700 O O . SER A 1 84 ? -4.124 4.797 17.718 1.00 88.00 84 SER A O 1
ATOM 702 N N . ALA A 1 85 ? -4.436 2.595 17.441 1.00 89.38 85 ALA A N 1
ATOM 703 C CA . ALA A 1 85 ? -4.775 2.680 16.025 1.00 89.38 85 ALA A CA 1
ATOM 704 C C . ALA A 1 85 ? -6.128 3.377 15.815 1.00 89.38 85 ALA A C 1
ATOM 706 O O . ALA A 1 85 ? -6.273 4.197 14.909 1.00 89.38 85 ALA A O 1
ATOM 707 N N . LEU A 1 86 ? -7.111 3.104 16.681 1.00 91.69 86 LEU A N 1
ATOM 708 C CA . LEU A 1 86 ? -8.409 3.787 16.642 1.00 91.69 86 LEU A CA 1
ATOM 709 C C . LEU A 1 86 ? -8.280 5.273 16.988 1.00 91.69 86 LEU A C 1
ATOM 711 O O . LEU A 1 86 ? -8.897 6.107 16.332 1.00 91.69 86 LEU A O 1
ATOM 715 N N . GLU A 1 87 ? -7.464 5.607 17.989 1.00 93.44 87 GLU A N 1
ATOM 716 C CA . GLU A 1 87 ? -7.167 6.992 18.364 1.00 93.44 87 GLU A CA 1
ATOM 717 C C . GLU A 1 87 ? -6.465 7.741 17.231 1.00 93.44 87 GLU A C 1
ATOM 719 O O . GLU A 1 87 ? -6.813 8.887 16.956 1.00 93.44 87 GLU A O 1
ATOM 724 N N . GLN A 1 88 ? -5.535 7.093 16.524 1.00 93.88 88 GLN A N 1
ATOM 725 C CA . GLN A 1 88 ? -4.877 7.674 15.355 1.00 93.88 88 GLN A CA 1
ATOM 726 C C . GLN A 1 88 ? -5.872 7.983 14.233 1.00 93.88 88 GLN A C 1
ATOM 728 O O . GLN A 1 88 ? -5.857 9.088 13.691 1.00 93.88 88 GLN A O 1
ATOM 733 N N . VAL A 1 89 ? -6.766 7.043 13.907 1.00 93.75 89 VAL A N 1
ATOM 734 C CA . VAL A 1 89 ? -7.828 7.273 12.915 1.00 93.75 89 VAL A CA 1
ATOM 735 C C . VAL A 1 89 ? -8.732 8.427 13.360 1.00 93.75 89 VAL A C 1
ATOM 737 O O . VAL A 1 89 ? -8.954 9.357 12.587 1.00 93.75 89 VAL A O 1
ATOM 740 N N . ALA A 1 90 ? -9.191 8.415 14.615 1.00 93.81 90 ALA A N 1
ATOM 741 C CA . ALA A 1 90 ? -10.084 9.432 15.169 1.00 93.81 90 ALA A CA 1
ATOM 742 C C . ALA A 1 90 ? -9.450 10.834 15.193 1.00 93.81 90 ALA A C 1
ATOM 744 O O . ALA A 1 90 ? -10.090 11.811 14.805 1.00 93.81 90 ALA A O 1
ATOM 745 N N . ALA A 1 91 ? -8.176 10.943 15.578 1.00 95.19 91 ALA A N 1
ATOM 746 C CA . ALA A 1 91 ? -7.427 12.201 15.591 1.00 95.19 91 ALA A CA 1
ATOM 747 C C . ALA A 1 91 ? -7.251 12.813 14.188 1.00 95.19 91 ALA A C 1
ATOM 749 O O . ALA A 1 91 ? -7.007 14.015 14.058 1.00 95.19 91 ALA A O 1
ATOM 750 N N . CYS A 1 92 ? -7.395 12.003 13.136 1.00 96.25 92 CYS A N 1
ATOM 751 C CA . CYS A 1 92 ? -7.303 12.445 11.747 1.00 96.25 92 CYS A CA 1
ATOM 752 C C . CYS A 1 92 ? -8.663 12.762 11.117 1.00 96.25 92 CYS A C 1
ATOM 754 O O . CYS A 1 92 ? -8.704 13.150 9.948 1.00 96.25 92 CYS A O 1
ATOM 756 N N . MET A 1 93 ? -9.769 12.623 11.853 1.00 96.06 93 MET A N 1
ATOM 757 C CA . MET A 1 93 ? -11.095 12.880 11.303 1.00 96.06 93 MET A CA 1
ATOM 758 C C . MET A 1 93 ? -11.338 14.376 11.061 1.00 96.06 93 MET A C 1
ATOM 760 O O . MET A 1 93 ? -10.989 15.248 11.861 1.00 96.06 93 MET A O 1
ATOM 764 N N . THR A 1 94 ? -11.963 14.690 9.932 1.00 94.56 94 THR A N 1
ATOM 765 C CA . THR A 1 94 ? -12.494 16.016 9.625 1.00 94.56 94 THR A CA 1
ATOM 766 C C . THR A 1 94 ? -13.817 16.243 10.356 1.00 94.56 94 THR A C 1
ATOM 768 O O . THR A 1 94 ? -14.464 15.308 10.828 1.00 94.56 94 THR A O 1
ATOM 771 N N . ILE A 1 95 ? -14.298 17.490 10.359 1.00 92.69 95 ILE A N 1
ATOM 772 C CA . ILE A 1 95 ? -15.633 17.836 10.878 1.00 92.69 95 ILE A CA 1
ATOM 773 C C . ILE A 1 95 ? -16.786 17.110 10.157 1.00 92.69 95 ILE A C 1
ATOM 775 O O . ILE A 1 95 ? -17.910 17.124 10.646 1.00 92.69 95 ILE A O 1
ATOM 779 N N . ARG A 1 96 ? -16.527 16.505 8.987 1.00 90.62 96 ARG A N 1
ATOM 780 C CA . ARG A 1 96 ? -17.507 15.747 8.192 1.00 90.62 96 ARG A CA 1
ATOM 781 C C . ARG A 1 96 ? -17.454 14.239 8.451 1.00 90.62 96 ARG A C 1
ATOM 783 O O . ARG A 1 96 ? -18.175 13.497 7.797 1.00 90.62 96 ARG A O 1
ATOM 790 N N . GLY A 1 97 ? -16.610 13.786 9.378 1.00 92.12 97 GLY A N 1
ATOM 791 C CA . GLY A 1 97 ? -16.443 12.364 9.672 1.00 92.12 97 GLY A CA 1
ATOM 792 C C . GLY A 1 97 ? -15.603 11.603 8.642 1.00 92.12 97 GLY A C 1
ATOM 793 O O . GLY A 1 97 ? -15.727 10.388 8.538 1.00 92.12 97 GLY A O 1
ATOM 794 N N . GLU A 1 98 ? -14.761 12.303 7.880 1.00 94.44 98 GLU A N 1
ATOM 795 C CA . GLU A 1 98 ? -13.844 11.711 6.897 1.00 94.44 98 GLU A CA 1
ATOM 796 C C . GLU A 1 98 ? -12.422 11.668 7.462 1.00 94.44 98 GLU A C 1
ATOM 798 O O . GLU A 1 98 ? -12.029 12.585 8.177 1.00 94.44 98 GLU A O 1
ATOM 803 N N . VAL A 1 99 ? -11.613 10.672 7.117 1.00 95.00 99 VAL A N 1
ATOM 804 C CA . VAL A 1 99 ? -10.201 10.605 7.518 1.00 95.00 99 VAL A CA 1
ATOM 805 C C . VAL A 1 99 ? -9.353 11.480 6.594 1.00 95.00 99 VAL A C 1
ATOM 807 O O . VAL A 1 99 ? -9.325 11.275 5.383 1.00 95.00 99 VAL A O 1
ATOM 810 N N . ASP A 1 100 ? -8.649 12.463 7.156 1.00 94.88 100 ASP A N 1
ATOM 811 C CA . ASP A 1 100 ? -7.720 13.332 6.429 1.00 94.88 100 ASP A CA 1
ATOM 812 C C . ASP A 1 100 ? -6.360 12.638 6.252 1.00 94.88 100 ASP A C 1
ATOM 814 O O . ASP A 1 100 ? -5.541 12.621 7.173 1.00 94.88 100 ASP A O 1
ATOM 818 N N . GLU A 1 101 ? -6.105 12.070 5.070 1.00 92.31 101 GLU A N 1
ATOM 819 C CA . GLU A 1 101 ? -4.869 11.325 4.767 1.00 92.31 101 GLU A CA 1
ATOM 820 C C . GLU A 1 101 ? -3.591 12.148 5.001 1.00 92.31 101 GLU A C 1
ATOM 822 O O . GLU A 1 101 ? -2.573 11.618 5.452 1.00 92.31 101 GLU A O 1
ATOM 827 N N . GLN A 1 102 ? -3.663 13.466 4.772 1.00 91.12 102 GLN A N 1
ATOM 828 C CA . GLN A 1 102 ? -2.538 14.382 4.957 1.00 91.12 102 GLN A CA 1
ATOM 829 C C . GLN A 1 102 ? -2.157 14.530 6.433 1.00 91.12 102 GLN A C 1
ATOM 831 O O . GLN A 1 102 ? -1.010 14.844 6.741 1.00 91.12 102 GLN A O 1
ATOM 836 N N . LYS A 1 103 ? -3.103 14.293 7.350 1.00 94.31 103 LYS A N 1
ATOM 837 C CA . LYS A 1 103 ? -2.842 14.206 8.794 1.00 94.31 103 LYS A CA 1
ATOM 838 C C . LYS A 1 103 ? -2.492 12.782 9.214 1.00 94.31 103 LYS A C 1
ATOM 840 O O . LYS A 1 103 ? -1.631 12.597 10.070 1.00 94.31 103 LYS A O 1
ATOM 845 N N . PHE A 1 104 ? -3.135 11.800 8.589 1.00 94.38 104 PHE A N 1
ATOM 846 C CA . PHE A 1 104 ? -3.011 10.388 8.923 1.00 94.38 104 PHE A CA 1
ATOM 847 C C . PHE A 1 104 ? -1.592 9.849 8.756 1.00 94.38 104 PHE A C 1
ATOM 849 O O . PHE A 1 104 ? -1.026 9.336 9.722 1.00 94.38 104 PHE A O 1
ATOM 856 N N . PHE A 1 105 ? -0.982 10.003 7.575 1.00 91.94 105 PHE A N 1
ATOM 857 C CA . PHE A 1 105 ? 0.347 9.434 7.334 1.00 91.94 105 PHE A CA 1
ATOM 858 C C . PHE A 1 105 ? 1.428 10.005 8.265 1.00 91.94 105 PHE A C 1
ATOM 860 O O . PHE A 1 105 ? 2.153 9.203 8.855 1.00 91.94 105 PHE A O 1
ATOM 867 N N . PRO A 1 106 ? 1.534 11.335 8.485 1.00 89.56 106 PRO A N 1
ATOM 868 C CA . PRO A 1 106 ? 2.502 11.870 9.439 1.00 89.56 106 PRO A CA 1
ATOM 869 C C . PRO A 1 106 ? 2.242 11.430 10.883 1.00 89.56 106 PRO A C 1
ATOM 871 O O . PRO A 1 106 ? 3.195 11.163 11.612 1.00 89.56 106 PRO A O 1
ATOM 874 N N . LEU A 1 107 ? 0.973 11.343 11.308 1.00 92.19 107 LEU A N 1
ATOM 875 C CA . LEU A 1 107 ? 0.623 10.939 12.671 1.00 92.19 107 LEU A CA 1
ATOM 876 C C . LEU A 1 107 ? 1.044 9.489 12.945 1.00 92.19 107 LEU A C 1
ATOM 878 O O . LEU A 1 107 ? 1.722 9.220 13.937 1.00 92.19 107 LEU A O 1
ATOM 882 N N . VAL A 1 108 ? 0.669 8.568 12.057 1.00 91.62 108 VAL A N 1
ATOM 883 C CA . VAL A 1 108 ? 1.009 7.145 12.182 1.00 91.62 108 VAL A CA 1
ATOM 884 C C . VAL A 1 108 ? 2.510 6.929 11.982 1.00 91.62 108 VAL A C 1
ATOM 886 O O . VAL A 1 108 ? 3.147 6.253 12.787 1.00 91.62 108 VAL A O 1
ATOM 889 N N . GLY A 1 109 ? 3.119 7.568 10.979 1.00 88.06 109 GLY A N 1
ATOM 890 C CA . GLY A 1 109 ? 4.562 7.488 10.723 1.00 88.06 109 GLY A CA 1
ATOM 891 C C . GLY A 1 109 ? 5.419 7.982 11.896 1.00 88.06 109 GLY A C 1
ATOM 892 O O . GLY A 1 109 ? 6.551 7.527 12.080 1.00 88.06 109 GLY A O 1
ATOM 893 N N . ALA A 1 110 ? 4.867 8.865 12.736 1.00 86.94 110 ALA A N 1
ATOM 894 C CA . ALA A 1 110 ? 5.510 9.381 13.936 1.00 86.94 110 ALA A CA 1
ATOM 895 C C . ALA A 1 110 ? 5.379 8.473 15.174 1.00 86.94 110 ALA A C 1
ATOM 897 O O . ALA A 1 110 ? 5.962 8.820 16.206 1.00 86.94 110 ALA A O 1
ATOM 898 N N . GLU A 1 111 ? 4.670 7.342 15.115 1.00 87.88 111 GLU A N 1
ATOM 899 C CA . GLU A 1 111 ? 4.495 6.435 16.257 1.00 87.88 111 GLU A CA 1
ATOM 900 C C . GLU A 1 111 ? 5.844 6.003 16.865 1.00 87.88 111 GLU A C 1
ATOM 902 O O . GLU A 1 111 ? 6.804 5.685 16.161 1.00 87.88 111 GLU A O 1
ATOM 907 N N . SER A 1 112 ? 5.936 5.961 18.199 1.00 86.38 112 SER A N 1
ATOM 908 C CA . SER A 1 112 ? 7.172 5.579 18.899 1.00 86.38 112 SER A CA 1
ATOM 909 C C . SER A 1 112 ? 7.637 4.159 18.564 1.00 86.38 112 SER A C 1
ATOM 911 O O . SER A 1 112 ? 8.837 3.918 18.480 1.00 86.38 112 SER A O 1
ATOM 913 N N . TRP A 1 113 ? 6.716 3.238 18.273 1.00 86.50 113 TRP A N 1
ATOM 914 C CA . TRP A 1 113 ? 7.027 1.853 17.905 1.00 86.50 113 TRP A CA 1
ATOM 915 C C . TRP A 1 113 ? 7.719 1.731 16.542 1.00 86.50 113 TRP A C 1
ATOM 917 O O . TRP A 1 113 ? 8.278 0.677 16.234 1.00 86.50 113 TRP A O 1
ATOM 927 N N . ARG A 1 114 ? 7.728 2.805 15.742 1.00 87.31 114 ARG A N 1
ATOM 928 C CA . ARG A 1 114 ? 8.485 2.924 14.488 1.00 87.31 114 ARG A CA 1
ATOM 929 C C . ARG A 1 114 ? 9.902 3.475 14.697 1.00 87.31 114 ARG A C 1
ATOM 931 O O . ARG A 1 114 ? 10.708 3.423 13.767 1.00 87.31 114 ARG A O 1
ATOM 938 N N . ARG A 1 115 ? 10.226 3.992 15.892 1.00 84.25 115 ARG A N 1
ATOM 939 C CA . ARG A 1 115 ? 11.477 4.711 16.191 1.00 84.25 115 ARG A CA 1
ATOM 940 C C . ARG A 1 115 ? 12.494 3.821 16.927 1.00 84.25 115 ARG A C 1
ATOM 942 O O . ARG A 1 115 ? 12.214 3.417 18.058 1.00 84.25 115 ARG A O 1
ATOM 949 N N . PRO A 1 116 ? 13.693 3.582 16.361 1.00 81.81 116 PRO A N 1
ATOM 950 C CA . PRO A 1 116 ? 14.754 2.813 17.023 1.00 81.81 116 PRO A CA 1
ATOM 951 C C . PRO A 1 116 ? 15.154 3.357 18.400 1.00 81.81 116 PRO A C 1
ATOM 953 O O . PRO A 1 116 ? 15.293 2.596 19.352 1.00 81.81 116 PRO A O 1
ATOM 956 N N . GLU A 1 117 ? 15.258 4.678 18.541 1.00 81.00 117 GLU A N 1
ATOM 957 C CA . GLU A 1 117 ? 15.553 5.363 19.809 1.00 81.00 117 GLU A CA 1
ATOM 958 C C . GLU A 1 117 ? 14.518 5.130 20.926 1.00 81.00 117 GLU A C 1
ATOM 960 O O . GLU A 1 117 ? 14.844 5.311 22.096 1.00 81.00 117 GLU A O 1
ATOM 965 N N . ALA A 1 118 ? 13.298 4.700 20.595 1.00 84.12 118 ALA A N 1
ATOM 966 C CA . ALA A 1 118 ? 12.277 4.306 21.568 1.00 84.12 118 ALA A CA 1
ATOM 967 C C . ALA A 1 118 ? 12.189 2.775 21.757 1.00 84.12 118 ALA A C 1
ATOM 969 O O . ALA A 1 118 ? 11.232 2.285 22.352 1.00 84.12 118 ALA A O 1
ATOM 970 N N . GLY A 1 119 ? 13.157 2.012 21.231 1.00 84.56 119 GLY A N 1
ATOM 971 C CA . GLY A 1 119 ? 13.154 0.544 21.229 1.00 84.56 119 GLY A CA 1
ATOM 972 C C . GLY A 1 119 ? 12.277 -0.088 20.140 1.00 84.56 119 GLY A C 1
ATOM 973 O O . GLY A 1 119 ? 12.089 -1.303 20.136 1.00 84.56 119 GLY A O 1
ATOM 974 N N . GLY A 1 120 ? 11.729 0.721 19.229 1.00 86.88 120 GLY A N 1
ATOM 975 C CA . GLY A 1 120 ? 10.903 0.278 18.109 1.00 86.88 120 GLY A CA 1
ATOM 976 C C . GLY A 1 120 ? 11.700 -0.056 16.847 1.00 86.88 120 GLY A C 1
ATOM 977 O O . GLY A 1 120 ? 12.928 -0.010 16.813 1.00 86.88 120 GLY A O 1
ATOM 978 N N . TYR A 1 121 ? 10.988 -0.367 15.767 1.00 87.12 121 TYR A N 1
ATOM 979 C CA . TYR A 1 121 ? 11.573 -0.589 14.445 1.00 87.12 121 TYR A CA 1
ATOM 980 C C . TYR A 1 121 ? 10.558 -0.283 13.343 1.00 87.12 121 TYR A C 1
ATOM 982 O O . TYR A 1 121 ? 9.350 -0.371 13.551 1.00 87.12 121 TYR A O 1
ATOM 990 N N . ARG A 1 122 ? 11.039 0.062 12.147 1.00 86.81 122 ARG A N 1
ATOM 991 C CA . ARG A 1 122 ? 10.179 0.351 10.989 1.00 86.81 122 ARG A CA 1
ATOM 992 C C . ARG A 1 122 ? 9.487 -0.928 10.487 1.00 86.81 122 ARG A C 1
ATOM 994 O O . ARG A 1 122 ? 10.136 -1.969 10.370 1.00 86.81 122 ARG A O 1
ATOM 1001 N N . HIS A 1 123 ? 8.198 -0.823 10.178 1.00 92.19 123 HIS A N 1
ATOM 1002 C CA . HIS A 1 123 ? 7.301 -1.903 9.746 1.00 92.19 123 HIS A CA 1
ATOM 1003 C C . HIS A 1 123 ? 6.194 -1.325 8.853 1.00 92.19 123 HIS A C 1
ATOM 1005 O O . HIS A 1 123 ? 5.972 -0.112 8.855 1.00 92.19 123 HIS A O 1
ATOM 1011 N N . GLY A 1 124 ? 5.541 -2.172 8.062 1.00 94.25 124 GLY A N 1
ATOM 1012 C CA . GLY A 1 124 ? 4.377 -1.771 7.280 1.00 94.25 124 GLY A CA 1
ATOM 1013 C C . GLY A 1 124 ? 3.114 -1.764 8.141 1.00 94.25 124 GLY A C 1
ATOM 1014 O O . GLY A 1 124 ? 2.997 -2.603 9.028 1.00 94.25 124 GLY A O 1
ATOM 1015 N N . ASP A 1 125 ? 2.165 -0.875 7.862 1.00 96.38 125 ASP A N 1
ATOM 1016 C CA . ASP A 1 125 ? 0.845 -0.875 8.493 1.00 96.38 125 ASP A CA 1
ATOM 1017 C C . ASP A 1 125 ? -0.278 -0.806 7.460 1.00 96.38 125 ASP A C 1
ATOM 1019 O O . ASP A 1 125 ? -0.214 -0.063 6.481 1.00 96.38 125 ASP A O 1
ATOM 1023 N N . ILE A 1 126 ? -1.341 -1.549 7.739 1.00 97.88 126 ILE A N 1
ATOM 1024 C CA . ILE A 1 126 ? -2.605 -1.551 7.018 1.00 97.88 126 ILE A CA 1
ATOM 1025 C C . ILE A 1 126 ? -3.699 -1.168 8.006 1.00 97.88 126 ILE A C 1
ATOM 1027 O O . ILE A 1 126 ? -3.890 -1.840 9.019 1.00 97.88 126 ILE A O 1
ATOM 1031 N N . TYR A 1 127 ? -4.443 -0.118 7.688 1.00 97.69 127 TYR A N 1
ATOM 1032 C CA . TYR A 1 127 ? -5.597 0.337 8.448 1.00 97.69 127 TYR A CA 1
ATOM 1033 C C . TYR A 1 127 ? -6.858 0.143 7.619 1.00 97.69 127 TYR A C 1
ATOM 1035 O O . TYR A 1 127 ? -6.940 0.617 6.491 1.00 97.69 127 TYR A O 1
ATOM 1043 N N . ILE A 1 128 ? -7.857 -0.528 8.183 1.00 96.88 128 ILE A N 1
ATOM 1044 C CA . ILE A 1 128 ? -9.160 -0.741 7.550 1.00 96.88 128 ILE A CA 1
ATOM 1045 C C . ILE A 1 128 ? -10.218 -0.047 8.404 1.00 96.88 128 ILE A C 1
ATOM 1047 O O . ILE A 1 128 ? -10.378 -0.354 9.583 1.00 96.88 128 ILE A O 1
ATOM 1051 N N . THR A 1 129 ? -10.934 0.910 7.832 1.00 95.25 129 THR A N 1
ATOM 1052 C CA . THR A 1 129 ? -11.873 1.755 8.576 1.00 95.25 129 THR A CA 1
ATOM 1053 C C . THR A 1 129 ? -13.245 1.784 7.916 1.00 95.25 129 THR A C 1
ATOM 1055 O O . THR A 1 129 ? -13.350 1.617 6.707 1.00 95.25 129 THR A O 1
ATOM 1058 N N . GLU A 1 130 ? -14.306 2.011 8.689 1.00 92.19 130 GLU A N 1
ATOM 1059 C CA . GLU A 1 130 ? -15.658 2.267 8.180 1.00 92.19 130 GLU A CA 1
ATOM 1060 C C . GLU A 1 130 ? -15.850 3.721 7.723 1.00 92.19 130 GLU A C 1
ATOM 1062 O O . GLU A 1 130 ? -16.893 4.066 7.168 1.00 92.19 130 GLU A O 1
ATOM 1067 N N . TYR A 1 131 ? -14.863 4.586 7.971 1.00 93.06 131 TYR A N 1
ATOM 1068 C CA . TYR A 1 131 ? -14.935 6.005 7.638 1.00 93.06 131 TYR A CA 1
ATOM 1069 C C . TYR A 1 131 ? -14.489 6.283 6.190 1.00 93.06 131 TYR A C 1
ATOM 1071 O O . TYR A 1 131 ? -13.544 5.661 5.694 1.00 93.06 131 TYR A O 1
ATOM 1079 N N . PRO A 1 132 ? -15.126 7.244 5.497 1.00 92.62 132 PRO A N 1
ATOM 1080 C CA . PRO A 1 132 ? -14.643 7.745 4.212 1.00 92.62 132 PRO A CA 1
ATOM 1081 C C . PRO A 1 132 ? -13.283 8.434 4.343 1.00 92.62 132 PRO A C 1
ATOM 1083 O O . PRO A 1 132 ? -12.983 9.040 5.367 1.00 92.62 132 PRO A O 1
ATOM 1086 N N . ILE A 1 133 ? -12.476 8.391 3.283 1.00 93.00 133 ILE A N 1
ATOM 1087 C CA . ILE A 1 133 ? -11.240 9.178 3.170 1.00 93.00 133 ILE A CA 1
ATOM 1088 C C . ILE A 1 133 ? -11.607 10.564 2.614 1.00 93.00 133 ILE A C 1
ATOM 1090 O O . ILE A 1 133 ? -12.468 10.678 1.739 1.00 93.00 133 ILE A O 1
ATOM 1094 N N . LYS A 1 134 ? -11.003 11.634 3.140 1.00 90.12 134 LYS A N 1
ATOM 1095 C CA . LYS A 1 134 ? -11.296 13.032 2.781 1.00 90.12 134 LYS A CA 1
ATOM 1096 C C . LYS A 1 134 ? -11.102 13.277 1.283 1.00 90.12 134 LYS A C 1
ATOM 1098 O O . LYS A 1 134 ? -10.067 12.949 0.721 1.00 90.12 134 LYS A O 1
ATOM 1103 N N . GLY A 1 135 ? -12.099 13.890 0.641 1.00 76.12 135 GLY A N 1
ATOM 1104 C CA . GLY A 1 135 ? -12.116 14.076 -0.820 1.00 76.12 135 GLY A CA 1
ATOM 1105 C C . GLY A 1 135 ? -12.415 12.789 -1.607 1.00 76.12 135 GLY A C 1
ATOM 1106 O O . GLY A 1 135 ? -12.484 12.814 -2.833 1.00 76.12 135 GLY A O 1
ATOM 1107 N N . GLY A 1 136 ? -12.638 11.674 -0.908 1.00 59.75 136 GLY A N 1
ATOM 1108 C CA . GLY A 1 136 ? -12.713 10.318 -1.432 1.00 59.75 136 GLY A CA 1
ATOM 1109 C C . GLY A 1 136 ? -14.118 9.809 -1.734 1.00 59.75 136 GLY A C 1
ATOM 1110 O O . GLY A 1 136 ? -14.395 8.637 -1.491 1.00 59.75 136 GLY A O 1
ATOM 1111 N N . HIS A 1 137 ? -14.988 10.613 -2.358 1.00 56.94 137 HIS A N 1
ATOM 1112 C CA . HIS A 1 137 ? -16.196 10.040 -2.976 1.00 56.94 137 HIS A CA 1
ATOM 1113 C C . HIS A 1 137 ? -15.839 8.947 -4.008 1.00 56.94 137 HIS A C 1
ATOM 1115 O O . HIS A 1 137 ? -16.619 8.020 -4.222 1.00 56.94 137 HIS A O 1
ATOM 1121 N N . THR A 1 138 ? -14.628 9.015 -4.577 1.00 62.09 138 THR A N 1
ATOM 1122 C CA . THR A 1 138 ? -14.059 8.055 -5.535 1.00 62.09 138 THR A CA 1
ATOM 1123 C C . THR A 1 138 ? -12.828 7.300 -5.026 1.00 62.09 138 THR A C 1
ATOM 1125 O O . THR A 1 138 ? -12.368 6.411 -5.733 1.00 62.09 138 THR A O 1
ATOM 1128 N N . SER A 1 139 ? -12.285 7.639 -3.848 1.00 74.06 139 SER A N 1
ATOM 1129 C CA . SER A 1 139 ? -11.101 6.975 -3.281 1.00 74.06 139 SER A CA 1
ATOM 1130 C C . SER A 1 139 ? -11.511 5.917 -2.255 1.00 74.06 139 SER A C 1
ATOM 1132 O O . SER A 1 139 ? -12.387 6.145 -1.413 1.00 74.06 139 SER A O 1
ATOM 1134 N N . TRP A 1 140 ? -10.913 4.736 -2.369 1.00 85.81 140 TRP A N 1
ATOM 1135 C CA . TRP A 1 140 ? -11.262 3.522 -1.615 1.00 85.81 140 TRP A CA 1
ATOM 1136 C C . TRP A 1 140 ? -10.121 3.058 -0.726 1.00 85.81 140 TRP A C 1
ATOM 1138 O O . TRP A 1 140 ? -10.351 2.426 0.307 1.00 85.81 140 TRP A O 1
ATOM 1148 N N . GLY A 1 141 ? -8.913 3.454 -1.098 1.00 92.88 141 GLY A N 1
ATOM 1149 C CA . GLY A 1 141 ? -7.729 3.348 -0.296 1.00 92.88 141 GLY A CA 1
ATOM 1150 C C . GLY A 1 141 ? -6.767 4.469 -0.637 1.00 92.88 141 GLY A C 1
ATOM 1151 O O . GLY A 1 141 ? -6.928 5.169 -1.636 1.00 92.88 141 GLY A O 1
ATOM 1152 N N . VAL A 1 142 ? -5.811 4.671 0.256 1.00 93.62 142 VAL A N 1
ATOM 1153 C CA . VAL A 1 142 ? -4.667 5.543 0.037 1.00 93.62 142 VAL A CA 1
ATOM 1154 C C . VAL A 1 142 ? -3.441 4.920 0.660 1.00 93.62 142 VAL A C 1
ATOM 1156 O O . VAL A 1 142 ? -3.501 4.332 1.744 1.00 93.62 142 VAL A O 1
ATOM 1159 N N . THR A 1 143 ? -2.308 5.108 -0.006 1.00 94.38 143 THR A N 1
ATOM 1160 C CA . THR A 1 143 ? -1.061 4.463 0.380 1.00 94.38 143 THR A CA 1
ATOM 1161 C C . THR A 1 143 ? 0.112 5.426 0.341 1.00 94.38 143 THR A C 1
ATOM 1163 O O . THR A 1 143 ? 0.271 6.227 -0.576 1.00 94.38 143 THR A O 1
ATOM 1166 N N . SER A 1 144 ? 0.989 5.295 1.331 1.00 90.62 144 SER A N 1
ATOM 1167 C CA . SER A 1 144 ? 2.305 5.913 1.366 1.00 90.62 144 SER A CA 1
ATOM 1168 C C . SER A 1 144 ? 3.365 4.816 1.359 1.00 90.62 144 SER A C 1
ATOM 1170 O O . SER A 1 144 ? 3.647 4.208 2.392 1.00 90.62 144 SER A O 1
ATOM 1172 N N . VAL A 1 145 ? 3.989 4.578 0.199 1.00 87.62 145 VAL A N 1
ATOM 1173 C CA . VAL A 1 145 ? 5.170 3.693 0.080 1.00 87.62 145 VAL A CA 1
ATOM 1174 C C . VAL A 1 145 ? 6.317 4.171 0.964 1.00 87.62 145 VAL A C 1
ATOM 1176 O O . VAL A 1 145 ? 7.055 3.363 1.523 1.00 87.62 145 VAL A O 1
ATOM 1179 N N . ASN A 1 146 ? 6.425 5.492 1.114 1.00 83.44 146 ASN A N 1
ATOM 1180 C CA . ASN A 1 146 ? 7.392 6.135 1.978 1.00 83.44 146 ASN A CA 1
ATOM 1181 C C . ASN A 1 146 ? 7.188 5.658 3.410 1.00 83.44 146 ASN A C 1
ATOM 1183 O O . ASN A 1 146 ? 8.082 5.063 3.975 1.00 83.44 146 ASN A O 1
ATOM 1187 N N . GLU A 1 147 ? 6.017 5.842 4.001 1.00 86.31 147 GLU A N 1
ATOM 1188 C CA . GLU A 1 147 ? 5.840 5.449 5.402 1.00 86.31 147 GLU A CA 1
ATOM 1189 C C . GLU A 1 147 ? 5.584 3.944 5.582 1.00 86.31 147 GLU A C 1
ATOM 1191 O O . GLU A 1 147 ? 5.628 3.434 6.704 1.00 86.31 147 GLU A O 1
ATOM 1196 N N . GLY A 1 148 ? 5.307 3.222 4.492 1.00 91.19 148 GLY A N 1
ATOM 1197 C CA . GLY A 1 148 ? 4.802 1.857 4.553 1.00 91.19 148 GLY A CA 1
ATOM 1198 C C . GLY A 1 148 ? 3.461 1.821 5.252 1.00 91.19 148 GLY A C 1
ATOM 1199 O O . GLY A 1 148 ? 3.285 1.054 6.191 1.00 91.19 148 GLY A O 1
ATOM 1200 N N . ILE A 1 149 ? 2.547 2.702 4.859 1.00 94.38 149 ILE A N 1
ATOM 1201 C CA . ILE A 1 149 ? 1.226 2.812 5.475 1.00 94.38 149 ILE A CA 1
ATOM 1202 C C . ILE A 1 149 ? 0.181 2.782 4.373 1.00 94.38 149 ILE A C 1
ATOM 1204 O O . ILE A 1 149 ? 0.290 3.517 3.394 1.00 94.38 149 ILE A O 1
ATOM 1208 N N . MET A 1 150 ? -0.846 1.972 4.576 1.00 96.06 150 MET A N 1
ATOM 1209 C CA . MET A 1 150 ? -2.027 1.874 3.732 1.00 96.06 150 MET A CA 1
ATOM 1210 C C . MET A 1 150 ? -3.277 2.089 4.587 1.00 96.06 150 MET A C 1
ATOM 1212 O O . MET A 1 150 ? -3.373 1.557 5.693 1.00 96.06 150 MET A O 1
ATOM 1216 N N . LEU A 1 151 ? -4.237 2.858 4.081 1.00 96.56 151 LEU A N 1
ATOM 1217 C CA . LEU A 1 151 ? -5.538 3.097 4.703 1.00 96.56 151 LEU A CA 1
ATOM 1218 C C . LEU A 1 151 ? -6.641 2.744 3.705 1.00 96.56 151 LEU A C 1
ATOM 1220 O O . LEU A 1 151 ? -6.665 3.304 2.618 1.00 96.56 151 LEU A O 1
ATOM 1224 N N . LEU A 1 152 ? -7.571 1.869 4.085 1.00 95.69 152 LEU A N 1
ATOM 1225 C CA . LEU A 1 152 ? -8.746 1.492 3.297 1.00 95.69 152 LEU A CA 1
ATOM 1226 C C . LEU A 1 152 ? -10.029 2.007 3.955 1.00 95.69 152 LEU A C 1
ATOM 1228 O O . LEU A 1 152 ? -10.291 1.710 5.122 1.00 95.69 152 LEU A O 1
ATOM 1232 N N . GLY A 1 153 ? -10.841 2.745 3.193 1.00 93.56 153 GLY A N 1
ATOM 1233 C CA . GLY A 1 153 ? -12.105 3.339 3.642 1.00 93.56 153 GLY A CA 1
ATOM 1234 C C . GLY A 1 153 ? -13.334 2.565 3.157 1.00 93.56 153 GLY A C 1
ATOM 1235 O O . GLY A 1 153 ? -13.816 2.770 2.036 1.00 93.56 153 GLY A O 1
ATOM 1236 N N . LEU A 1 154 ? -13.877 1.710 4.023 1.00 89.88 154 LEU A N 1
ATOM 1237 C CA . LEU A 1 154 ? -15.010 0.811 3.788 1.00 89.88 154 LEU A CA 1
ATOM 1238 C C . LEU A 1 154 ? -16.327 1.373 4.355 1.00 89.88 154 LEU A C 1
ATOM 1240 O O . LEU A 1 154 ? -16.942 0.782 5.240 1.00 89.88 154 LEU A O 1
ATOM 1244 N N . TYR A 1 155 ? -16.767 2.523 3.851 1.00 86.31 155 TYR A N 1
ATOM 1245 C CA . TYR A 1 155 ? -18.045 3.137 4.244 1.00 86.31 155 TYR A CA 1
ATOM 1246 C C . TYR A 1 155 ? -19.215 2.661 3.367 1.00 86.31 155 TYR A C 1
ATOM 1248 O O . TYR A 1 155 ? -18.990 2.179 2.269 1.00 86.31 155 TYR A O 1
ATOM 1256 N N . GLY A 1 156 ? -20.474 2.820 3.786 1.00 83.81 156 GLY A N 1
ATOM 1257 C CA . GLY A 1 156 ? -21.644 2.498 2.942 1.00 83.81 156 GLY A CA 1
ATOM 1258 C C . GLY A 1 156 ? -21.689 1.039 2.450 1.00 83.81 156 GLY A C 1
ATOM 1259 O O . GLY A 1 156 ? -21.404 0.120 3.212 1.00 83.81 156 GLY A O 1
ATOM 1260 N N . ASP A 1 157 ? -22.025 0.822 1.172 1.00 81.44 157 ASP A N 1
ATOM 1261 C CA . ASP A 1 157 ? -22.158 -0.520 0.560 1.00 81.44 157 ASP A CA 1
ATOM 1262 C C . ASP A 1 157 ? -20.836 -1.112 0.043 1.00 81.44 157 ASP A C 1
ATOM 1264 O O . ASP A 1 157 ? -20.776 -2.235 -0.459 1.00 81.44 157 ASP A O 1
ATOM 1268 N N . ARG A 1 158 ? -19.741 -0.372 0.205 1.00 78.00 158 ARG A N 1
ATOM 1269 C CA . ARG A 1 158 ? -18.402 -0.735 -0.261 1.00 78.00 158 ARG A CA 1
ATOM 1270 C C . ARG A 1 158 ? -17.888 -2.109 0.223 1.00 78.00 158 ARG A C 1
ATOM 1272 O O . ARG A 1 158 ? -17.244 -2.788 -0.575 1.00 78.00 158 ARG A O 1
ATOM 1279 N N . PRO A 1 159 ? -18.172 -2.590 1.454 1.00 80.31 159 PRO A N 1
ATOM 1280 C CA . PRO A 1 159 ? -17.703 -3.905 1.897 1.00 80.31 159 PRO A CA 1
ATOM 1281 C C . PRO A 1 159 ? -18.504 -5.094 1.332 1.00 80.31 159 PRO A C 1
ATOM 1283 O O . PRO A 1 159 ? -18.194 -6.237 1.669 1.00 80.31 159 PRO A O 1
ATOM 1286 N N . GLN A 1 160 ? -19.541 -4.872 0.513 1.00 82.81 160 GLN A N 1
ATOM 1287 C CA . GLN A 1 160 ? -20.449 -5.941 0.073 1.00 82.81 160 GLN A CA 1
ATOM 1288 C C . GLN A 1 160 ? -19.907 -6.809 -1.073 1.00 82.81 160 GLN A C 1
ATOM 1290 O O . GLN A 1 160 ? -20.399 -7.920 -1.259 1.00 82.81 160 GLN A O 1
ATOM 1295 N N . SER A 1 161 ? -18.904 -6.343 -1.826 1.00 88.88 161 SER A N 1
ATOM 1296 C CA . SER A 1 161 ? -18.326 -7.082 -2.957 1.00 88.88 161 SER A CA 1
ATOM 1297 C C . SER A 1 161 ? -16.907 -7.571 -2.634 1.00 88.88 161 SER A C 1
ATOM 1299 O O . SER A 1 161 ? -15.971 -6.771 -2.662 1.00 88.88 161 SER A O 1
ATOM 1301 N N . PRO A 1 162 ? -16.710 -8.878 -2.359 1.00 91.38 162 PRO A N 1
ATOM 1302 C CA . PRO A 1 162 ? -15.384 -9.438 -2.098 1.00 91.38 162 PRO A CA 1
ATOM 1303 C C . PRO A 1 162 ? -14.396 -9.217 -3.245 1.00 91.38 162 PRO A C 1
ATOM 1305 O O . PRO A 1 162 ? -13.256 -8.856 -2.992 1.00 91.38 162 PRO A O 1
ATOM 1308 N N . TYR A 1 163 ? -14.841 -9.359 -4.498 1.00 92.56 163 TYR A N 1
ATOM 1309 C CA . TYR A 1 163 ? -13.993 -9.120 -5.673 1.00 92.56 163 TYR A CA 1
ATOM 1310 C C . TYR A 1 163 ? -13.516 -7.666 -5.755 1.00 92.56 163 TYR A C 1
ATOM 1312 O O . TYR A 1 163 ? -12.363 -7.391 -6.069 1.00 92.56 163 TYR A O 1
ATOM 1320 N N . PHE A 1 164 ? -14.399 -6.718 -5.439 1.00 91.00 164 PHE A N 1
ATOM 1321 C CA . PHE A 1 164 ? -14.026 -5.310 -5.412 1.00 91.00 164 PHE A CA 1
ATOM 1322 C C . PHE A 1 164 ? -12.998 -5.017 -4.308 1.00 91.00 164 PHE A C 1
ATOM 1324 O O . PHE A 1 164 ? -12.011 -4.329 -4.557 1.00 91.00 164 PHE A O 1
ATOM 1331 N N . LEU A 1 165 ? -13.208 -5.567 -3.106 1.00 93.69 165 LEU A N 1
ATOM 1332 C CA . LEU A 1 165 ? -12.258 -5.448 -1.995 1.00 93.69 165 LEU A CA 1
ATOM 1333 C C . LEU A 1 165 ? -10.889 -6.026 -2.355 1.00 93.69 165 LEU A C 1
ATOM 1335 O O . LEU A 1 165 ? -9.876 -5.413 -2.035 1.00 93.69 165 LEU A O 1
ATOM 1339 N N . ASP A 1 166 ? -10.877 -7.168 -3.037 1.00 95.56 166 ASP A N 1
ATOM 1340 C CA . ASP A 1 166 ? -9.673 -7.825 -3.535 1.00 95.56 166 ASP A CA 1
ATOM 1341 C C . ASP A 1 166 ? -8.905 -6.917 -4.511 1.00 95.56 166 ASP A C 1
ATOM 1343 O O . ASP A 1 166 ? -7.731 -6.615 -4.301 1.00 95.56 166 ASP A O 1
ATOM 1347 N N . CYS A 1 167 ? -9.599 -6.354 -5.507 1.00 95.31 167 CYS A N 1
ATOM 1348 C CA . CYS A 1 167 ? -9.009 -5.418 -6.467 1.00 95.31 167 CYS A CA 1
ATOM 1349 C C . CYS A 1 167 ? -8.409 -4.175 -5.789 1.00 95.31 167 CYS A C 1
ATOM 1351 O O . CYS A 1 167 ? -7.269 -3.813 -6.081 1.00 95.31 167 CYS A O 1
ATOM 1353 N N . VAL A 1 168 ? -9.140 -3.537 -4.867 1.00 95.25 168 VAL A N 1
ATOM 1354 C CA . VAL A 1 168 ? -8.651 -2.349 -4.142 1.00 95.25 168 VAL A CA 1
ATOM 1355 C C . VAL A 1 168 ? -7.465 -2.704 -3.242 1.00 95.25 168 VAL A C 1
ATOM 1357 O O . VAL A 1 168 ? -6.454 -2.008 -3.253 1.00 95.25 168 VAL A O 1
ATOM 1360 N N . ALA A 1 169 ? -7.542 -3.799 -2.487 1.00 97.12 169 ALA A N 1
ATOM 1361 C CA . ALA A 1 169 ? -6.463 -4.214 -1.596 1.00 97.12 169 ALA A CA 1
ATOM 1362 C C . ALA A 1 169 ? -5.178 -4.566 -2.367 1.00 97.12 169 ALA A C 1
ATOM 1364 O O . ALA A 1 169 ? -4.087 -4.170 -1.953 1.00 97.12 169 ALA A O 1
ATOM 1365 N N . MET A 1 170 ? -5.284 -5.251 -3.511 1.00 97.25 170 MET A N 1
ATOM 1366 C CA . MET A 1 170 ? -4.135 -5.532 -4.379 1.00 97.25 170 MET A CA 1
ATOM 1367 C C . MET A 1 170 ? -3.562 -4.270 -5.037 1.00 97.25 170 MET A C 1
ATOM 1369 O O . MET A 1 170 ? -2.342 -4.173 -5.202 1.00 97.25 170 MET A O 1
ATOM 1373 N N . HIS A 1 171 ? -4.415 -3.314 -5.411 1.00 97.12 171 HIS A N 1
ATOM 1374 C CA . HIS A 1 171 ? -4.011 -2.025 -5.974 1.00 97.12 171 HIS A CA 1
ATOM 1375 C C . HIS A 1 171 ? -3.171 -1.224 -4.978 1.00 97.12 171 HIS A C 1
ATOM 1377 O O . HIS A 1 171 ? -2.021 -0.875 -5.252 1.00 97.12 171 HIS A O 1
ATOM 1383 N N . GLU A 1 172 ? -3.714 -1.007 -3.783 1.00 97.19 172 GLU A N 1
ATOM 1384 C CA . GLU A 1 172 ? -3.044 -0.251 -2.730 1.00 97.19 172 GLU A CA 1
ATOM 1385 C C . GLU A 1 172 ? -1.779 -0.961 -2.240 1.00 97.19 172 GLU A C 1
ATOM 1387 O O . GLU A 1 172 ? -0.732 -0.334 -2.075 1.00 97.19 172 GLU A O 1
ATOM 1392 N N . MET A 1 173 ? -1.805 -2.295 -2.133 1.00 96.75 173 MET A N 1
ATOM 1393 C CA . MET A 1 173 ? -0.595 -3.067 -1.851 1.00 96.75 173 MET A CA 1
ATOM 1394 C C . MET A 1 173 ? 0.454 -2.897 -2.962 1.00 96.75 173 MET A C 1
ATOM 1396 O O . MET A 1 173 ? 1.646 -2.810 -2.677 1.00 96.75 173 MET A O 1
ATOM 1400 N N . GLY A 1 174 ? 0.045 -2.801 -4.231 1.00 95.75 174 GLY A N 1
ATOM 1401 C CA . GLY A 1 174 ? 0.945 -2.492 -5.344 1.00 95.75 174 GLY A CA 1
ATOM 1402 C C . GLY A 1 174 ? 1.618 -1.125 -5.195 1.00 95.75 174 GLY A C 1
ATOM 1403 O O . GLY A 1 174 ? 2.830 -1.015 -5.403 1.00 95.75 174 GLY A O 1
ATOM 1404 N N . HIS A 1 175 ? 0.865 -0.109 -4.761 1.00 94.81 175 HIS A N 1
ATOM 1405 C CA . HIS A 1 175 ? 1.421 1.196 -4.405 1.00 94.81 175 HIS A CA 1
ATOM 1406 C C . HIS A 1 175 ? 2.410 1.092 -3.249 1.00 94.81 175 HIS A C 1
ATOM 1408 O O . HIS A 1 175 ? 3.535 1.584 -3.356 1.00 94.81 175 HIS A O 1
ATOM 1414 N N . MET A 1 176 ? 2.033 0.381 -2.183 1.00 93.31 176 MET A N 1
ATOM 1415 C CA . MET A 1 176 ? 2.865 0.174 -1.000 1.00 93.31 176 MET A CA 1
ATOM 1416 C C . MET A 1 176 ? 4.191 -0.492 -1.374 1.00 93.31 176 MET A C 1
ATOM 1418 O O . MET A 1 176 ? 5.226 -0.139 -0.829 1.00 93.31 176 MET A O 1
ATOM 1422 N N . LEU A 1 177 ? 4.182 -1.410 -2.344 1.00 91.81 177 LEU A N 1
ATOM 1423 C CA . LEU A 1 177 ? 5.353 -2.162 -2.798 1.00 91.81 177 LEU A CA 1
ATOM 1424 C C . LEU A 1 177 ? 6.196 -1.454 -3.870 1.00 91.81 177 LEU A C 1
ATOM 1426 O O . LEU A 1 177 ? 7.093 -2.088 -4.421 1.00 91.81 177 LEU A O 1
ATOM 1430 N N . GLY A 1 178 ? 5.954 -0.176 -4.173 1.00 88.88 178 GLY A N 1
ATOM 1431 C CA . GLY A 1 178 ? 6.855 0.606 -5.031 1.00 88.88 178 GLY A CA 1
ATOM 1432 C C . GLY A 1 178 ? 6.360 0.878 -6.449 1.00 88.88 178 GLY A C 1
ATOM 1433 O O . GLY A 1 178 ? 7.164 1.224 -7.311 1.00 88.88 178 GLY A O 1
ATOM 1434 N N . ILE A 1 179 ? 5.054 0.768 -6.715 1.00 90.94 179 ILE A N 1
ATOM 1435 C CA . ILE A 1 179 ? 4.446 1.344 -7.924 1.00 90.94 179 ILE A CA 1
ATOM 1436 C C . ILE A 1 179 ? 3.898 2.729 -7.556 1.00 90.94 179 ILE A C 1
ATOM 1438 O O . ILE A 1 179 ? 2.815 2.805 -7.007 1.00 90.94 179 ILE A O 1
ATOM 1442 N N . PRO A 1 180 ? 4.578 3.853 -7.824 1.00 85.50 180 PRO A N 1
ATOM 1443 C CA . PRO A 1 180 ? 4.152 5.161 -7.312 1.00 85.50 180 PRO A CA 1
ATOM 1444 C C . PRO A 1 180 ? 2.990 5.803 -8.087 1.00 85.50 180 PRO A C 1
ATOM 1446 O O . PRO A 1 180 ? 2.526 6.873 -7.711 1.00 85.50 180 PRO A O 1
ATOM 1449 N N . LEU A 1 181 ? 2.566 5.207 -9.204 1.00 89.88 181 LEU A N 1
ATOM 1450 C CA . LEU A 1 181 ? 1.686 5.835 -10.189 1.00 89.88 181 LEU A CA 1
ATOM 1451 C C . LEU A 1 181 ? 0.603 4.867 -10.651 1.00 89.88 181 LEU A C 1
ATOM 1453 O O . LEU A 1 181 ? 0.840 3.661 -10.754 1.00 89.88 181 LEU A O 1
ATOM 1457 N N . HIS A 1 182 ? -0.561 5.404 -11.009 1.00 94.75 182 HIS A N 1
ATOM 1458 C CA . HIS A 1 182 ? -1.600 4.604 -11.645 1.00 94.75 182 HIS A CA 1
ATOM 1459 C C . HIS A 1 182 ? -1.183 4.220 -13.071 1.00 94.75 182 HIS A C 1
ATOM 1461 O O . HIS A 1 182 ? -0.529 4.984 -13.789 1.00 94.75 182 HIS A O 1
ATOM 1467 N N . CYS A 1 183 ? -1.611 3.040 -13.521 1.00 94.56 183 CYS A N 1
ATOM 1468 C CA . CYS A 1 183 ? -1.305 2.514 -14.851 1.00 94.56 183 CYS A CA 1
ATOM 1469 C C . CYS A 1 183 ? -1.701 3.493 -15.969 1.00 94.56 183 CYS A C 1
ATOM 1471 O O . CYS A 1 183 ? -1.016 3.601 -16.986 1.00 94.56 183 CYS A O 1
ATOM 1473 N N . ASP A 1 184 ? -2.792 4.227 -15.807 1.00 92.81 184 ASP A N 1
ATOM 1474 C CA . ASP A 1 184 ? -3.370 5.056 -16.854 1.00 92.81 184 ASP A CA 1
ATOM 1475 C C . ASP A 1 184 ? -2.819 6.488 -16.916 1.00 92.81 184 ASP A C 1
ATOM 1477 O O . ASP A 1 184 ? -3.187 7.220 -17.834 1.00 92.81 184 ASP A O 1
ATOM 1481 N N . GLN A 1 185 ? -1.906 6.871 -16.015 1.00 89.94 185 GLN A N 1
ATOM 1482 C CA . GLN A 1 185 ? -1.188 8.152 -16.088 1.00 89.94 185 GLN A CA 1
ATOM 1483 C C . GLN A 1 185 ? -0.156 8.185 -17.230 1.00 89.94 185 GLN A C 1
ATOM 1485 O O . GLN A 1 185 ? 0.160 9.251 -17.748 1.00 89.94 185 GLN A O 1
ATOM 1490 N N . TYR A 1 186 ? 0.330 7.018 -17.672 1.00 85.62 186 TYR A N 1
ATOM 1491 C CA . TYR A 1 186 ? 1.270 6.875 -18.790 1.00 85.62 186 TYR A CA 1
ATOM 1492 C C . TYR A 1 186 ? 0.797 5.774 -19.741 1.00 85.62 186 TYR A C 1
ATOM 1494 O O . TYR A 1 186 ? 1.343 4.668 -19.764 1.00 85.62 186 TYR A O 1
ATOM 1502 N N . ARG A 1 187 ? -0.268 6.050 -20.501 1.00 89.19 187 ARG A N 1
ATOM 1503 C CA . ARG A 1 187 ? -0.885 5.069 -21.417 1.00 89.19 187 ARG A CA 1
ATOM 1504 C C . ARG A 1 187 ? 0.033 4.714 -22.589 1.00 89.19 187 ARG A C 1
ATOM 1506 O O . ARG A 1 187 ? 0.125 3.546 -22.949 1.00 89.19 187 ARG A O 1
ATOM 1513 N N . ASP A 1 188 ? 0.801 5.688 -23.072 1.00 89.94 188 ASP A N 1
ATOM 1514 C CA . ASP A 1 188 ? 1.541 5.600 -24.338 1.00 89.94 188 ASP A CA 1
ATOM 1515 C C . ASP A 1 188 ? 3.057 5.411 -24.144 1.00 89.94 188 ASP A C 1
ATOM 1517 O O . ASP A 1 188 ? 3.886 6.111 -24.737 1.00 89.94 188 ASP A O 1
ATOM 1521 N N . VAL A 1 189 ? 3.453 4.477 -23.271 1.00 92.75 189 VAL A N 1
ATOM 1522 C CA . VAL A 1 189 ? 4.866 4.081 -23.154 1.00 92.75 189 VAL A CA 1
ATOM 1523 C C . VAL A 1 189 ? 5.213 3.141 -24.308 1.00 92.75 189 VAL A C 1
ATOM 1525 O O . VAL A 1 189 ? 4.755 1.999 -24.342 1.00 92.75 189 VAL A O 1
ATOM 1528 N N . ALA A 1 190 ? 6.031 3.608 -25.253 1.00 92.88 190 ALA A N 1
ATOM 1529 C CA . ALA A 1 190 ? 6.397 2.832 -26.434 1.00 92.88 190 ALA A CA 1
ATOM 1530 C C . ALA A 1 190 ? 7.052 1.498 -26.034 1.00 92.88 190 ALA A C 1
ATOM 1532 O O . ALA A 1 190 ? 8.000 1.474 -25.247 1.00 92.88 190 ALA A O 1
ATOM 1533 N N . GLY A 1 191 ? 6.540 0.393 -26.583 1.00 91.81 191 GLY A N 1
ATOM 1534 C CA . GLY A 1 191 ? 6.950 -0.971 -26.231 1.00 91.81 191 GLY A CA 1
ATOM 1535 C C . GLY A 1 191 ? 6.034 -1.679 -25.226 1.00 91.81 191 GLY A C 1
ATOM 1536 O O . GLY A 1 191 ? 6.203 -2.877 -25.016 1.00 91.81 191 GLY A O 1
ATOM 1537 N N . TYR A 1 192 ? 5.040 -0.990 -24.655 1.00 95.88 192 TYR A N 1
ATOM 1538 C CA . TYR A 1 192 ? 3.978 -1.611 -23.864 1.00 95.88 192 TYR A CA 1
ATOM 1539 C C . TYR A 1 192 ? 2.605 -1.334 -24.469 1.00 95.88 192 TYR A C 1
ATOM 1541 O O . TYR A 1 192 ? 2.316 -0.229 -24.923 1.00 95.88 192 TYR A O 1
ATOM 1549 N N . ARG A 1 193 ? 1.729 -2.339 -24.430 1.00 93.75 193 ARG A N 1
ATOM 1550 C CA . ARG A 1 193 ? 0.307 -2.151 -24.714 1.00 93.75 193 ARG A CA 1
ATOM 1551 C C . ARG A 1 193 ? -0.371 -1.600 -23.462 1.00 93.75 193 ARG A C 1
ATOM 1553 O O . ARG A 1 193 ? -0.196 -2.159 -22.381 1.00 93.75 193 ARG A O 1
ATOM 1560 N N . TYR A 1 194 ? -1.143 -0.525 -23.608 1.00 94.38 194 TYR A N 1
ATOM 1561 C CA . TYR A 1 194 ? -2.014 -0.063 -22.532 1.00 94.38 194 TYR A CA 1
ATOM 1562 C C . TYR A 1 194 ? -3.071 -1.124 -22.217 1.00 94.38 194 TYR A C 1
ATOM 1564 O O . TYR A 1 194 ? -3.730 -1.639 -23.122 1.00 94.38 194 TYR A O 1
ATOM 1572 N N . ASP A 1 195 ? -3.226 -1.419 -20.931 1.00 95.19 195 ASP A N 1
ATOM 1573 C CA . ASP A 1 195 ? -4.202 -2.367 -20.420 1.00 95.19 195 ASP A CA 1
ATOM 1574 C C . ASP A 1 195 ? -5.163 -1.644 -19.461 1.00 95.19 195 ASP A C 1
ATOM 1576 O O . ASP A 1 195 ? -4.755 -1.279 -18.350 1.00 95.19 195 ASP A O 1
ATOM 1580 N N . PRO A 1 196 ? -6.421 -1.403 -19.877 1.00 94.62 196 PRO A N 1
ATOM 1581 C CA . PRO A 1 196 ? -7.419 -0.756 -19.036 1.00 94.62 196 PRO A CA 1
ATOM 1582 C C . PRO A 1 196 ? -7.924 -1.661 -17.907 1.00 94.62 196 PRO A C 1
ATOM 1584 O O . PRO A 1 196 ? -8.623 -1.155 -17.039 1.00 94.62 196 PRO A O 1
ATOM 1587 N N . HIS A 1 197 ? -7.596 -2.958 -17.907 1.00 96.12 197 HIS A N 1
ATOM 1588 C CA . HIS A 1 197 ? -7.966 -3.915 -16.861 1.00 96.12 197 HIS A CA 1
ATOM 1589 C C . HIS A 1 197 ? -6.841 -4.173 -15.853 1.00 96.12 197 HIS A C 1
ATOM 1591 O O . HIS A 1 197 ? -7.041 -4.913 -14.893 1.00 96.12 197 HIS A O 1
ATOM 1597 N N . CYS A 1 198 ? -5.686 -3.525 -16.029 1.00 96.94 198 CYS A N 1
ATOM 1598 C CA . CYS A 1 198 ? -4.582 -3.589 -15.082 1.00 96.94 198 CYS A CA 1
ATOM 1599 C C . CYS A 1 198 ? -5.057 -3.192 -13.676 1.00 96.94 198 CYS A C 1
ATOM 1601 O O . CYS A 1 198 ? -5.621 -2.113 -13.490 1.00 96.94 198 CYS A O 1
ATOM 1603 N N . GLY A 1 199 ? -4.741 -4.001 -12.671 1.00 95.94 199 GLY A N 1
ATOM 1604 C CA . GLY A 1 199 ? -5.080 -3.750 -11.275 1.00 95.94 199 GLY A CA 1
ATOM 1605 C C . GLY A 1 199 ? -4.436 -2.499 -10.693 1.00 95.94 199 GLY A C 1
ATOM 1606 O O . GLY A 1 199 ? -4.928 -1.979 -9.705 1.00 95.94 199 GLY A O 1
ATOM 1607 N N . MET A 1 200 ? -3.412 -1.934 -11.343 1.00 96.75 200 MET A N 1
ATOM 1608 C CA . MET A 1 200 ? -2.848 -0.623 -10.986 1.00 96.75 200 MET A CA 1
ATOM 1609 C C . MET A 1 200 ? -3.548 0.562 -11.672 1.00 96.75 200 MET A C 1
ATOM 1611 O O . MET A 1 200 ? -3.091 1.696 -11.562 1.00 96.75 200 MET A O 1
ATOM 1615 N N . HIS A 1 201 ? -4.614 0.346 -12.441 1.00 95.75 201 HIS A N 1
ATOM 1616 C CA . HIS A 1 201 ? -5.449 1.427 -12.971 1.00 95.75 201 HIS A CA 1
ATOM 1617 C C . HIS A 1 201 ? -6.213 2.111 -11.823 1.00 95.75 201 HIS A C 1
ATOM 1619 O O . HIS A 1 201 ? -6.674 1.417 -10.923 1.00 95.75 201 HIS A O 1
ATOM 1625 N N . TRP A 1 202 ? -6.401 3.438 -11.860 1.00 92.25 202 TRP A N 1
ATOM 1626 C CA . TRP A 1 202 ? -7.031 4.204 -10.760 1.00 92.25 202 TRP A CA 1
ATOM 1627 C C . TRP A 1 202 ? -8.415 3.680 -10.334 1.00 92.25 202 TRP A C 1
ATOM 1629 O O . TRP A 1 202 ? -8.825 3.817 -9.189 1.00 92.25 202 TRP A O 1
ATOM 1639 N N . ALA A 1 203 ? -9.151 3.086 -11.275 1.00 91.12 203 ALA A N 1
ATOM 1640 C CA . ALA A 1 203 ? -10.476 2.510 -11.042 1.00 91.12 203 ALA A CA 1
ATOM 1641 C C . ALA A 1 203 ? -10.459 1.093 -10.428 1.00 91.12 203 ALA A C 1
ATOM 1643 O O . ALA A 1 203 ? -11.530 0.543 -10.195 1.00 91.12 203 ALA A O 1
ATOM 1644 N N . CYS A 1 204 ? -9.282 0.489 -10.219 1.00 92.69 204 CYS A N 1
ATOM 1645 C CA . CYS A 1 204 ? -9.105 -0.874 -9.695 1.00 92.69 204 CYS A CA 1
ATOM 1646 C C . CYS A 1 204 ? -9.999 -1.938 -10.388 1.00 92.69 204 CYS A C 1
ATOM 1648 O O . CYS A 1 204 ? -10.757 -2.635 -9.717 1.00 92.69 204 CYS A O 1
ATOM 1650 N N . PRO A 1 205 ? -9.979 -2.059 -11.731 1.00 93.50 205 PRO A N 1
ATOM 1651 C CA . PRO A 1 205 ? -10.947 -2.871 -12.482 1.00 93.50 205 PRO A CA 1
ATOM 1652 C C . PRO A 1 205 ? -10.699 -4.388 -12.409 1.00 93.50 205 PRO A C 1
ATOM 1654 O O . PRO A 1 205 ? -11.571 -5.173 -12.789 1.00 93.50 205 PRO A O 1
ATOM 1657 N N . GLY A 1 206 ? -9.514 -4.801 -11.967 1.00 94.94 206 GLY A N 1
ATOM 1658 C CA . GLY A 1 206 ? -9.096 -6.194 -11.898 1.00 94.94 206 GLY A CA 1
ATOM 1659 C C . GLY A 1 206 ? -7.919 -6.385 -10.955 1.00 94.94 206 GLY A C 1
ATOM 1660 O O . GLY A 1 206 ? -7.406 -5.428 -10.377 1.00 94.94 206 GLY A O 1
ATOM 1661 N N . THR A 1 207 ? -7.492 -7.632 -10.804 1.00 95.88 207 THR A N 1
ATOM 1662 C CA . THR A 1 207 ? -6.389 -8.004 -9.915 1.00 95.88 207 THR A CA 1
ATOM 1663 C C . THR A 1 207 ? -5.057 -8.089 -10.653 1.00 95.88 207 THR A C 1
ATOM 1665 O O . THR A 1 207 ? -4.029 -7.744 -10.085 1.00 95.88 207 THR A O 1
ATOM 1668 N N . GLU A 1 208 ? -5.038 -8.467 -11.930 1.00 96.31 208 GLU A N 1
ATOM 1669 C CA . GLU A 1 208 ? -3.799 -8.694 -12.687 1.00 96.31 208 GLU A CA 1
ATOM 1670 C C . GLU A 1 208 ? -3.000 -7.413 -12.960 1.00 96.31 208 GLU A C 1
ATOM 1672 O O . GLU A 1 208 ? -3.553 -6.365 -13.284 1.00 96.31 208 GLU A O 1
ATOM 1677 N N . VAL A 1 209 ? -1.670 -7.483 -12.892 1.00 95.69 209 VAL A N 1
ATOM 1678 C CA . VAL A 1 209 ? -0.795 -6.349 -13.222 1.00 95.69 209 VAL A CA 1
ATOM 1679 C C . VAL A 1 209 ? -0.295 -6.481 -14.651 1.00 95.69 209 VAL A C 1
ATOM 1681 O O . VAL A 1 209 ? 0.263 -7.504 -15.034 1.00 95.69 209 VAL A O 1
ATOM 1684 N N . CYS A 1 210 ? -0.438 -5.426 -15.452 1.00 95.88 210 CYS A N 1
ATOM 1685 C CA . CYS A 1 210 ? 0.073 -5.447 -16.820 1.00 95.88 210 CYS A CA 1
ATOM 1686 C C . CYS A 1 210 ? 1.619 -5.436 -16.859 1.00 95.88 210 CYS A C 1
ATOM 1688 O O . CYS A 1 210 ? 2.259 -4.899 -15.943 1.00 95.88 210 CYS A O 1
ATOM 1690 N N . PRO A 1 211 ? 2.244 -5.905 -17.959 1.00 95.31 211 PRO A N 1
ATOM 1691 C CA . PRO A 1 211 ? 3.704 -5.953 -18.096 1.00 95.31 211 PRO A CA 1
ATOM 1692 C C . PRO A 1 211 ? 4.418 -4.621 -17.830 1.00 95.31 211 PRO A C 1
ATOM 1694 O O . PRO A 1 211 ? 5.518 -4.609 -17.294 1.00 95.31 211 PRO A O 1
ATOM 1697 N N . LYS A 1 212 ? 3.790 -3.481 -18.149 1.00 95.38 212 LYS A N 1
ATOM 1698 C CA . LYS A 1 212 ? 4.368 -2.147 -17.912 1.00 95.38 212 LYS A CA 1
ATOM 1699 C C . LYS A 1 212 ? 4.584 -1.851 -16.426 1.00 95.38 212 LYS A C 1
ATOM 1701 O O . LYS A 1 212 ? 5.630 -1.325 -16.044 1.00 95.38 212 LYS A O 1
ATOM 1706 N N . CYS A 1 213 ? 3.572 -2.133 -15.608 1.00 95.94 213 CYS A N 1
ATOM 1707 C CA . CYS A 1 213 ? 3.605 -1.898 -14.166 1.00 95.94 213 CYS A CA 1
ATOM 1708 C C . CYS A 1 213 ? 4.502 -2.929 -13.467 1.00 95.94 213 CYS A C 1
ATOM 1710 O O . CYS A 1 213 ? 5.258 -2.564 -12.570 1.00 95.94 213 CYS A O 1
ATOM 1712 N N . LEU A 1 214 ? 4.477 -4.180 -13.939 1.00 94.56 214 LEU A N 1
ATOM 1713 C CA . LEU A 1 214 ? 5.364 -5.258 -13.493 1.00 94.56 214 LEU A CA 1
ATOM 1714 C C . LEU A 1 214 ? 6.844 -4.955 -13.750 1.00 94.56 214 LEU A C 1
ATOM 1716 O O . LEU A 1 214 ? 7.664 -5.080 -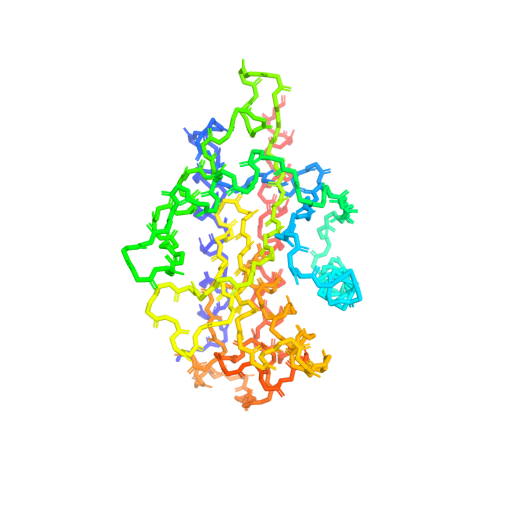12.841 1.00 94.56 214 LEU A O 1
ATOM 1720 N N . ASP A 1 215 ? 7.188 -4.512 -14.960 1.00 95.12 215 ASP A N 1
ATOM 1721 C CA . ASP A 1 215 ? 8.562 -4.149 -15.310 1.00 95.12 215 ASP A CA 1
ATOM 1722 C C . ASP A 1 215 ? 9.044 -2.955 -14.466 1.00 95.12 215 ASP A C 1
ATOM 1724 O O . ASP A 1 215 ? 10.188 -2.949 -14.013 1.00 95.12 215 ASP A O 1
ATOM 1728 N N . PHE A 1 216 ? 8.167 -1.978 -14.187 1.00 94.75 216 PHE A N 1
ATOM 1729 C CA . PHE A 1 216 ? 8.494 -0.841 -13.319 1.00 94.75 216 PHE A CA 1
ATOM 1730 C C . PHE A 1 216 ? 8.841 -1.290 -11.895 1.00 94.75 216 PHE A C 1
ATOM 1732 O O . PHE A 1 216 ? 9.919 -0.968 -11.400 1.00 94.75 216 PHE A O 1
ATOM 1739 N N . VAL A 1 217 ? 7.955 -2.050 -11.236 1.00 93.62 217 VAL A N 1
ATOM 1740 C CA . VAL A 1 217 ? 8.181 -2.487 -9.846 1.00 93.62 217 VAL A CA 1
ATOM 1741 C C . VAL A 1 217 ? 9.368 -3.441 -9.734 1.00 93.62 217 VAL A C 1
ATOM 1743 O O . VAL A 1 217 ? 10.133 -3.368 -8.774 1.00 93.62 217 VAL A O 1
ATOM 1746 N N . SER A 1 218 ? 9.575 -4.290 -10.743 1.00 93.88 218 SER A N 1
ATOM 1747 C CA . SER A 1 218 ? 10.725 -5.196 -10.800 1.00 93.88 218 SER A CA 1
ATOM 1748 C C . SER A 1 218 ? 12.040 -4.429 -10.896 1.00 93.88 218 SER A C 1
ATOM 1750 O O . SER A 1 218 ? 12.995 -4.750 -10.191 1.00 93.88 218 SER A O 1
ATOM 1752 N N . GLU A 1 219 ? 12.101 -3.405 -11.750 1.00 94.44 219 GLU A N 1
ATOM 1753 C CA . GLU A 1 219 ? 13.288 -2.560 -11.888 1.00 94.44 219 GLU A CA 1
ATOM 1754 C C . GLU A 1 219 ? 13.549 -1.733 -10.623 1.00 94.44 219 GLU A C 1
ATOM 1756 O O . GLU A 1 219 ? 14.696 -1.640 -10.176 1.00 94.44 219 GLU A O 1
ATOM 1761 N N . TRP A 1 220 ? 12.489 -1.197 -10.009 1.00 92.00 220 TRP A N 1
ATOM 1762 C CA . TRP A 1 220 ? 12.566 -0.469 -8.743 1.00 92.00 220 TRP A CA 1
ATOM 1763 C C . TRP A 1 220 ? 13.206 -1.323 -7.636 1.00 92.00 220 TRP A C 1
ATOM 1765 O O . TRP A 1 220 ? 14.219 -0.932 -7.049 1.00 92.00 220 TRP A O 1
ATOM 1775 N N . TRP A 1 221 ? 12.686 -2.534 -7.402 1.00 91.00 221 TRP A N 1
ATOM 1776 C CA . TRP A 1 221 ? 13.219 -3.434 -6.372 1.00 91.00 221 TRP A CA 1
ATOM 1777 C C . TRP A 1 221 ? 14.630 -3.920 -6.683 1.00 91.00 221 TRP A C 1
ATOM 1779 O O . TRP A 1 221 ? 15.462 -3.962 -5.777 1.00 91.00 221 TRP A O 1
ATOM 1789 N N . ARG A 1 222 ? 14.924 -4.259 -7.944 1.00 91.56 222 ARG A N 1
ATOM 1790 C CA . ARG A 1 222 ? 16.268 -4.685 -8.363 1.00 91.56 222 ARG A CA 1
ATOM 1791 C C . ARG A 1 222 ? 17.304 -3.612 -8.041 1.00 91.56 222 ARG A C 1
ATOM 1793 O O . ARG A 1 222 ? 18.290 -3.901 -7.369 1.00 91.56 222 ARG A O 1
ATOM 1800 N N . THR A 1 223 ? 17.023 -2.371 -8.433 1.00 90.62 223 THR A N 1
ATOM 1801 C CA . THR A 1 223 ? 17.902 -1.220 -8.183 1.00 90.62 223 THR A CA 1
ATOM 1802 C C . THR A 1 223 ? 18.131 -1.024 -6.689 1.00 90.62 223 THR A C 1
ATOM 1804 O O . THR A 1 223 ? 19.271 -0.904 -6.240 1.00 90.62 223 THR A O 1
ATOM 1807 N N . TRP A 1 224 ? 17.058 -1.063 -5.891 1.00 86.25 224 TRP A N 1
ATOM 1808 C CA . TRP A 1 224 ? 17.160 -0.909 -4.441 1.00 86.25 224 TRP A CA 1
ATOM 1809 C C . TRP A 1 224 ? 17.992 -2.020 -3.779 1.00 86.25 224 TRP A C 1
ATOM 1811 O O . TRP A 1 224 ? 18.860 -1.748 -2.944 1.00 86.25 224 TRP A O 1
ATOM 1821 N N . LEU A 1 225 ? 17.758 -3.278 -4.164 1.00 86.88 225 LEU A N 1
ATOM 1822 C CA . LEU A 1 225 ? 18.477 -4.435 -3.626 1.00 86.88 225 LEU A CA 1
ATOM 1823 C C . LEU A 1 225 ? 19.966 -4.409 -3.986 1.00 86.88 225 LEU A C 1
ATOM 1825 O O . LEU A 1 225 ? 20.795 -4.757 -3.141 1.00 86.88 225 LEU A O 1
ATOM 1829 N N . ASP A 1 226 ? 20.310 -3.982 -5.198 1.00 88.62 226 ASP A N 1
ATOM 1830 C CA . ASP A 1 226 ? 21.698 -3.892 -5.650 1.00 88.62 226 ASP A CA 1
ATOM 1831 C C . ASP A 1 226 ? 22.463 -2.787 -4.908 1.00 88.62 226 ASP A C 1
ATOM 1833 O O . ASP A 1 226 ? 23.568 -3.033 -4.414 1.00 88.62 226 ASP A O 1
ATOM 1837 N N . MET A 1 227 ? 21.848 -1.615 -4.701 1.00 85.69 227 MET A N 1
ATOM 1838 C CA . MET A 1 227 ? 22.439 -0.548 -3.877 1.00 85.69 227 MET A CA 1
ATOM 1839 C C . MET A 1 227 ? 22.723 -1.018 -2.444 1.00 85.69 227 MET A C 1
ATOM 1841 O O . MET A 1 227 ? 23.796 -0.747 -1.899 1.00 85.69 227 MET A O 1
ATOM 1845 N N . ARG A 1 228 ? 21.802 -1.788 -1.848 1.00 78.25 228 ARG A N 1
ATOM 1846 C CA . ARG A 1 228 ? 21.965 -2.340 -0.495 1.00 78.25 228 ARG A CA 1
ATOM 1847 C C . ARG A 1 228 ? 23.079 -3.385 -0.392 1.00 78.25 228 ARG A C 1
ATOM 1849 O O . ARG A 1 228 ? 23.727 -3.484 0.649 1.00 78.25 228 ARG A O 1
ATOM 1856 N N . LYS A 1 229 ? 23.295 -4.205 -1.424 1.00 82.31 229 LYS A N 1
ATOM 1857 C CA . LYS A 1 229 ? 24.425 -5.152 -1.446 1.00 82.31 229 LYS A CA 1
ATOM 1858 C C . LYS A 1 229 ? 25.749 -4.394 -1.503 1.00 82.31 229 LYS A C 1
ATOM 1860 O O . LYS A 1 229 ? 26.619 -4.634 -0.671 1.00 82.31 229 LYS A O 1
ATOM 1865 N N . GLY A 1 230 ? 25.846 -3.411 -2.399 1.00 75.06 230 GLY A N 1
ATOM 1866 C CA . GLY A 1 230 ? 27.053 -2.604 -2.563 1.00 75.06 230 GLY A CA 1
ATOM 1867 C C . GLY A 1 230 ? 27.405 -1.739 -1.346 1.00 75.06 230 GLY A C 1
ATOM 1868 O O . GLY A 1 230 ? 28.570 -1.397 -1.162 1.00 75.06 230 GLY A O 1
ATOM 1869 N N . SER A 1 231 ? 26.449 -1.355 -0.491 1.00 66.50 231 SER A N 1
ATOM 1870 C CA . SER A 1 231 ? 26.768 -0.672 0.776 1.00 66.50 231 SER A CA 1
ATOM 1871 C C . SER A 1 231 ? 27.338 -1.612 1.838 1.00 66.50 231 SER A C 1
ATOM 1873 O O . SER A 1 231 ? 28.282 -1.225 2.517 1.00 66.50 231 SER A O 1
ATOM 1875 N N . ARG A 1 232 ? 26.849 -2.856 1.933 1.00 62.84 232 ARG A N 1
ATOM 1876 C CA . ARG A 1 232 ? 27.368 -3.863 2.880 1.00 62.84 232 ARG A CA 1
ATOM 1877 C C . ARG A 1 232 ? 28.799 -4.304 2.591 1.00 62.84 232 ARG A C 1
ATOM 1879 O O . ARG A 1 232 ? 29.511 -4.653 3.517 1.00 62.84 232 ARG A O 1
ATOM 1886 N N . GLU A 1 233 ? 29.213 -4.307 1.329 1.00 62.00 233 GLU A N 1
ATOM 1887 C CA . GLU A 1 233 ? 30.582 -4.679 0.936 1.00 62.00 233 GLU A CA 1
ATOM 1888 C C . GLU A 1 233 ? 31.611 -3.568 1.212 1.00 62.00 233 GLU A C 1
ATOM 1890 O O . GLU A 1 233 ? 32.813 -3.814 1.173 1.00 62.00 233 GLU A O 1
ATOM 1895 N N . ARG A 1 234 ? 31.150 -2.340 1.485 1.00 56.25 234 ARG A N 1
ATOM 1896 C CA . ARG A 1 234 ? 32.000 -1.168 1.754 1.00 56.25 234 ARG A CA 1
ATOM 1897 C C . ARG A 1 234 ? 32.194 -0.873 3.247 1.00 56.25 234 ARG A C 1
ATOM 1899 O O . ARG A 1 234 ? 32.941 0.049 3.570 1.00 56.25 234 ARG A O 1
ATOM 1906 N N . THR A 1 235 ? 31.521 -1.613 4.127 1.00 48.06 235 THR A N 1
ATOM 1907 C CA . THR A 1 235 ? 31.563 -1.483 5.596 1.00 48.06 235 THR A CA 1
ATOM 1908 C C . THR A 1 235 ? 32.189 -2.710 6.227 1.00 48.06 235 THR A C 1
ATOM 1910 O O . THR A 1 235 ? 33.022 -2.535 7.138 1.00 48.06 235 THR A O 1
#